Protein AF-A0A936W7Y7-F1 (afdb_monomer_lite)

Structure (mmCIF, N/CA/C/O backbone):
data_AF-A0A936W7Y7-F1
#
_entry.id   AF-A0A936W7Y7-F1
#
loop_
_atom_site.group_PDB
_atom_site.id
_atom_site.type_symbol
_atom_site.label_atom_id
_atom_site.label_alt_id
_atom_site.label_comp_id
_atom_site.label_asym_id
_atom_site.label_entity_id
_atom_site.label_seq_id
_atom_site.pdbx_PDB_ins_code
_atom_site.Cartn_x
_atom_site.Cartn_y
_atom_site.Cartn_z
_atom_site.occupancy
_atom_site.B_iso_or_equiv
_atom_site.auth_seq_id
_atom_site.auth_comp_id
_atom_site.auth_asym_id
_atom_site.auth_atom_id
_atom_site.pdbx_PDB_model_num
ATOM 1 N N . MET A 1 1 ? 22.123 0.345 7.493 1.00 41.72 1 MET A N 1
ATOM 2 C CA . MET A 1 1 ? 21.758 -0.894 8.223 1.00 41.72 1 MET A CA 1
ATOM 3 C C . MET A 1 1 ? 20.880 -0.673 9.472 1.00 41.72 1 MET A C 1
ATOM 5 O O . MET A 1 1 ? 20.601 -1.640 10.160 1.00 41.72 1 MET A O 1
ATOM 9 N N . ALA A 1 2 ? 20.357 0.532 9.752 1.00 35.56 2 ALA A N 1
ATOM 10 C CA . ALA A 1 2 ? 19.528 0.785 10.947 1.00 35.56 2 ALA A CA 1
ATOM 11 C C . ALA A 1 2 ? 18.029 0.417 10.802 1.00 35.56 2 ALA A C 1
ATOM 13 O O . ALA A 1 2 ? 17.312 0.365 11.795 1.00 35.56 2 ALA A O 1
ATOM 14 N N . TYR A 1 3 ? 17.545 0.135 9.585 1.00 36.53 3 TYR A N 1
ATOM 15 C CA . TYR A 1 3 ? 16.111 -0.052 9.303 1.00 36.53 3 TYR A CA 1
ATOM 16 C C . TYR A 1 3 ? 15.556 -1.424 9.742 1.00 36.53 3 TYR A C 1
ATOM 18 O O . TYR A 1 3 ? 14.398 -1.522 10.133 1.00 36.53 3 TYR A O 1
ATOM 26 N N . ARG A 1 4 ? 16.392 -2.477 9.770 1.00 39.22 4 ARG A N 1
ATOM 27 C CA . ARG A 1 4 ? 15.974 -3.829 10.201 1.00 39.22 4 ARG A CA 1
ATOM 28 C C . ARG A 1 4 ? 15.724 -3.943 11.711 1.00 39.22 4 ARG A C 1
ATOM 30 O O . ARG A 1 4 ? 14.943 -4.787 12.129 1.00 39.22 4 ARG A O 1
ATOM 37 N N . ALA A 1 5 ? 16.345 -3.086 12.526 1.00 35.94 5 ALA A N 1
ATOM 38 C CA . ALA A 1 5 ? 16.182 -3.126 13.982 1.00 35.94 5 ALA A CA 1
ATOM 39 C C . ALA A 1 5 ? 14.833 -2.540 14.449 1.00 35.94 5 ALA A C 1
ATOM 41 O O . ALA A 1 5 ? 14.257 -3.026 15.418 1.00 35.94 5 ALA A O 1
ATOM 42 N N . TYR A 1 6 ? 14.290 -1.546 13.734 1.00 39.53 6 TYR A N 1
ATOM 43 C CA . TYR A 1 6 ? 13.010 -0.919 14.090 1.00 39.53 6 TYR A CA 1
ATOM 44 C C . TYR A 1 6 ? 11.786 -1.766 13.702 1.00 39.53 6 TYR A C 1
ATOM 46 O O . TYR A 1 6 ? 10.793 -1.754 14.425 1.00 39.53 6 TYR A O 1
ATOM 54 N N . GLN A 1 7 ? 11.872 -2.561 12.627 1.00 39.78 7 GLN A N 1
ATOM 55 C CA . GLN A 1 7 ? 10.815 -3.509 12.239 1.00 39.78 7 GLN A CA 1
ATOM 56 C C . GLN A 1 7 ? 10.621 -4.633 13.273 1.00 39.78 7 GLN A C 1
ATOM 58 O O . GLN A 1 7 ? 9.491 -5.026 13.549 1.00 39.78 7 GLN A O 1
ATOM 63 N N . GLY A 1 8 ? 11.706 -5.110 13.895 1.00 36.97 8 GLY A N 1
ATOM 64 C CA . GLY A 1 8 ? 11.630 -6.148 14.927 1.00 36.97 8 GLY A CA 1
ATOM 65 C C . GLY A 1 8 ? 11.022 -5.661 16.246 1.00 36.97 8 GLY A C 1
ATOM 66 O O . GLY A 1 8 ? 10.264 -6.390 16.878 1.00 36.97 8 GLY A O 1
ATOM 67 N N . LEU A 1 9 ? 11.305 -4.420 16.655 1.00 37.00 9 LEU A N 1
ATOM 68 C CA . LEU A 1 9 ? 10.883 -3.898 17.963 1.00 37.00 9 LEU A CA 1
ATOM 69 C C . LEU A 1 9 ? 9.385 -3.571 18.044 1.00 37.00 9 LEU A C 1
ATOM 71 O O . LEU A 1 9 ? 8.784 -3.785 19.094 1.00 37.00 9 LEU A O 1
ATOM 75 N N . LEU A 1 10 ? 8.770 -3.101 16.953 1.00 39.22 10 LEU A N 1
ATOM 76 C CA . LEU A 1 10 ? 7.323 -2.836 16.907 1.00 39.22 10 LEU A CA 1
ATOM 77 C C . LEU A 1 10 ? 6.492 -4.121 16.748 1.00 39.22 10 LEU A C 1
ATOM 79 O O . LEU A 1 10 ? 5.380 -4.201 17.261 1.00 39.22 10 LEU A O 1
ATOM 83 N N . SER A 1 11 ? 7.050 -5.145 16.094 1.00 40.62 11 SER A N 1
ATOM 84 C CA . SER A 1 11 ? 6.439 -6.477 16.012 1.00 40.62 11 SER A CA 1
ATOM 85 C C . SER A 1 11 ? 6.496 -7.207 17.363 1.00 40.62 11 SER A C 1
ATOM 87 O O . SER A 1 11 ? 5.499 -7.775 17.804 1.00 40.62 11 SER A O 1
ATOM 89 N N . LEU A 1 12 ? 7.621 -7.116 18.085 1.00 34.66 12 LEU A N 1
ATOM 90 C CA . LEU A 1 12 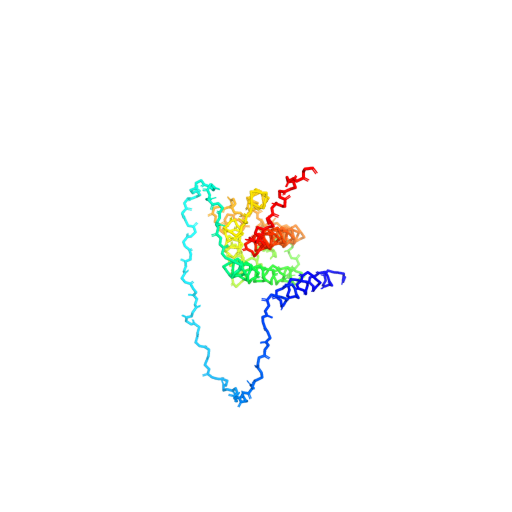? 7.784 -7.740 19.404 1.00 34.66 12 LEU A CA 1
ATOM 91 C C . LEU A 1 12 ? 6.897 -7.111 20.483 1.00 34.66 12 LEU A C 1
ATOM 93 O O . LEU A 1 12 ? 6.330 -7.846 21.287 1.00 34.66 12 LEU A O 1
ATOM 97 N N . SER A 1 13 ? 6.732 -5.785 20.509 1.00 38.06 13 SER A N 1
ATOM 98 C CA . SER A 1 13 ? 5.846 -5.144 21.491 1.00 38.06 13 SER A CA 1
ATOM 99 C C . SER A 1 13 ? 4.378 -5.525 21.274 1.00 38.06 13 SER A C 1
ATOM 101 O O . SER A 1 13 ? 3.674 -5.802 22.241 1.00 38.06 13 SER A O 1
ATOM 103 N N . PHE A 1 14 ? 3.937 -5.636 20.018 1.00 43.44 14 PHE A N 1
ATOM 104 C CA . PHE A 1 14 ? 2.582 -6.071 19.674 1.00 43.44 14 PHE A CA 1
ATOM 105 C C . PHE A 1 14 ? 2.324 -7.545 20.040 1.00 43.44 14 PHE A C 1
ATOM 107 O O . PHE A 1 14 ? 1.298 -7.863 20.644 1.00 43.44 14 PHE A O 1
ATOM 114 N N . VAL A 1 15 ? 3.280 -8.442 19.759 1.00 45.19 15 VAL A N 1
ATOM 115 C CA . VAL A 1 15 ? 3.187 -9.869 20.123 1.00 45.19 15 VAL A CA 1
ATOM 116 C C . VAL A 1 15 ? 3.198 -10.065 21.644 1.00 45.19 15 VAL A C 1
ATOM 118 O O . VAL A 1 15 ? 2.427 -10.871 22.165 1.00 45.19 15 VAL A O 1
ATOM 121 N N . LEU A 1 16 ? 4.009 -9.297 22.378 1.00 41.09 16 LEU A N 1
ATOM 122 C CA . LEU A 1 16 ? 4.080 -9.378 23.841 1.00 41.09 16 LEU A CA 1
ATOM 123 C C . LEU A 1 16 ? 2.823 -8.814 24.523 1.00 41.09 16 LEU A C 1
ATOM 125 O O . LEU A 1 16 ? 2.360 -9.390 25.507 1.00 41.09 16 LEU A O 1
ATOM 129 N N . SER A 1 17 ? 2.216 -7.754 23.980 1.00 40.47 17 SER A N 1
ATOM 130 C CA . SER A 1 17 ? 0.939 -7.228 24.484 1.00 40.47 17 SER A CA 1
ATOM 131 C C . SER A 1 17 ? -0.242 -8.173 24.225 1.00 40.47 17 SER A C 1
ATOM 133 O O . SER A 1 17 ? -1.139 -8.262 25.060 1.00 40.47 17 SER A O 1
ATOM 135 N N . LEU A 1 18 ? -0.232 -8.932 23.121 1.00 41.16 18 LEU A N 1
ATOM 136 C CA . LEU A 1 18 ? -1.251 -9.954 22.840 1.00 41.16 18 LEU A CA 1
ATOM 137 C C . LEU A 1 18 ? -1.070 -11.229 23.677 1.00 41.16 18 LEU A C 1
ATOM 139 O O . LEU A 1 18 ? -2.064 -11.854 24.048 1.00 41.16 18 LEU A O 1
ATOM 143 N N . ALA A 1 19 ? 0.169 -11.599 24.012 1.00 44.84 19 ALA A N 1
ATOM 144 C CA . ALA A 1 19 ? 0.457 -12.727 24.900 1.00 44.84 19 ALA A CA 1
ATOM 145 C C . ALA A 1 19 ? 0.006 -12.468 26.352 1.00 44.84 19 ALA A C 1
ATOM 147 O O . ALA A 1 19 ? -0.372 -13.403 27.051 1.00 44.84 19 ALA A O 1
ATOM 148 N N . ALA A 1 20 ? -0.031 -11.205 26.790 1.00 46.56 20 ALA A N 1
ATOM 149 C CA . ALA A 1 20 ? -0.502 -10.823 28.123 1.00 46.56 20 ALA A CA 1
ATOM 150 C C . ALA A 1 20 ? -2.033 -10.925 28.312 1.00 46.56 20 ALA A C 1
ATOM 152 O O . ALA A 1 20 ? -2.510 -10.833 29.440 1.00 46.56 20 ALA A O 1
ATOM 153 N N . CYS A 1 21 ? -2.803 -11.133 27.235 1.00 38.31 21 CYS A N 1
ATOM 154 C CA . CYS A 1 21 ? -4.258 -11.345 27.281 1.00 38.31 21 CYS A CA 1
ATOM 155 C C . CYS A 1 21 ? -4.677 -12.830 27.232 1.00 38.31 21 CYS A C 1
ATOM 157 O O . CYS A 1 21 ? -5.868 -13.116 27.127 1.00 38.31 21 CYS A O 1
ATOM 159 N N . GLY A 1 22 ? -3.731 -13.776 27.270 1.00 35.31 22 GLY A N 1
ATOM 160 C CA . GLY A 1 22 ? -4.004 -15.212 27.163 1.00 35.31 22 GLY A CA 1
ATOM 161 C C . GLY A 1 22 ? -3.810 -15.966 28.478 1.00 35.31 22 GLY A C 1
ATOM 162 O O . GLY A 1 22 ? -2.732 -15.929 29.066 1.00 35.31 22 GLY A O 1
ATOM 163 N N . ASP A 1 23 ? -4.858 -16.672 28.900 1.00 38.16 23 ASP A N 1
ATOM 164 C CA . ASP A 1 23 ? -4.881 -17.641 29.998 1.00 38.16 23 ASP A CA 1
ATOM 165 C C . ASP A 1 23 ? -3.764 -18.704 29.927 1.00 38.16 23 ASP A C 1
ATOM 167 O O . ASP A 1 23 ? -3.258 -19.061 28.861 1.00 38.16 23 ASP A O 1
ATOM 171 N N . LYS A 1 24 ? -3.407 -19.230 31.108 1.00 38.19 24 LYS A N 1
ATOM 172 C CA . LYS A 1 24 ? -2.365 -20.246 31.358 1.00 38.19 24 LYS A CA 1
ATOM 173 C C . LYS A 1 24 ? -2.420 -21.431 30.373 1.00 38.19 24 LYS A C 1
ATOM 175 O O . LYS A 1 24 ? -3.488 -22.026 30.217 1.00 38.19 24 LYS A O 1
ATOM 180 N N . PRO A 1 25 ? -1.280 -21.895 29.825 1.00 36.53 25 PRO A N 1
ATOM 181 C CA . PRO A 1 25 ? -1.249 -23.140 29.073 1.00 36.53 25 PRO A CA 1
ATOM 182 C C . PRO A 1 25 ? -1.233 -24.336 30.035 1.00 36.53 25 PRO A C 1
ATOM 184 O O . PRO A 1 25 ? -0.350 -24.457 30.885 1.00 36.53 25 PRO A O 1
ATOM 187 N N . SER A 1 26 ? -2.215 -25.228 29.885 1.00 33.09 26 SER A N 1
ATOM 188 C CA . SER A 1 26 ? -2.092 -26.609 30.352 1.00 33.09 26 SER A CA 1
ATOM 189 C C . SER A 1 26 ? -1.216 -27.381 29.372 1.00 33.09 26 SER A C 1
ATOM 191 O O . SER A 1 26 ? -1.397 -27.321 28.158 1.00 33.09 26 SER A O 1
ATOM 193 N N . THR A 1 27 ? -0.235 -28.053 29.950 1.00 39.94 27 THR A N 1
ATOM 194 C CA . THR A 1 27 ? 0.715 -28.984 29.358 1.00 39.94 27 THR A CA 1
ATOM 195 C C . THR A 1 27 ? -0.001 -30.129 28.642 1.00 39.94 27 THR A C 1
ATOM 197 O O . THR A 1 27 ? -0.863 -30.744 29.253 1.00 39.94 27 THR A O 1
ATOM 200 N N . GLU A 1 28 ? 0.382 -30.422 27.395 1.00 31.67 28 GLU A N 1
ATOM 201 C CA . GLU A 1 28 ? 0.669 -31.768 26.858 1.00 31.67 28 GLU A CA 1
ATOM 202 C C . GLU A 1 28 ? 0.932 -31.685 25.341 1.00 31.67 28 GLU A C 1
ATOM 204 O O . GLU A 1 28 ? 0.121 -31.184 24.566 1.00 31.67 28 GLU A O 1
ATOM 209 N N . LEU A 1 29 ? 2.113 -32.145 24.924 1.00 32.03 29 LEU A N 1
ATOM 210 C CA . LEU A 1 29 ? 2.544 -32.275 23.530 1.00 32.03 29 LEU A CA 1
ATOM 211 C C . LEU A 1 29 ? 2.397 -33.743 23.114 1.00 32.03 29 LEU A C 1
ATOM 213 O O . LEU A 1 29 ? 3.020 -34.591 23.759 1.00 32.03 29 LEU A O 1
ATOM 217 N N . PRO A 1 30 ? 1.709 -34.062 22.007 1.00 33.25 30 PRO A N 1
ATOM 218 C CA . PRO A 1 30 ? 1.994 -35.261 21.247 1.00 33.25 30 PRO A CA 1
ATOM 219 C C . PRO A 1 30 ? 2.922 -34.923 20.078 1.00 33.25 30 PRO A C 1
ATOM 221 O O . PRO A 1 30 ? 2.665 -34.039 19.262 1.00 33.25 30 PRO A O 1
ATOM 224 N N . THR A 1 31 ? 4.024 -35.659 20.024 1.00 43.97 31 THR A N 1
ATOM 225 C CA . THR A 1 31 ? 4.952 -35.726 18.901 1.00 43.97 31 THR A CA 1
ATOM 226 C C . THR A 1 31 ? 4.270 -36.468 17.752 1.00 43.97 31 THR A C 1
ATOM 228 O O . THR A 1 31 ? 4.127 -37.686 17.826 1.00 43.97 31 THR A O 1
ATOM 231 N N . GLU A 1 32 ? 3.877 -35.765 16.689 1.00 36.44 32 GLU A N 1
ATOM 232 C CA . GLU A 1 32 ? 3.524 -36.397 15.414 1.00 36.44 32 GLU A CA 1
ATOM 233 C C . GLU A 1 32 ? 4.478 -35.957 14.300 1.00 36.44 32 GLU A C 1
ATOM 235 O O . GLU A 1 32 ? 4.788 -34.783 14.099 1.00 36.44 32 GLU A O 1
ATOM 240 N N . THR A 1 33 ? 4.985 -36.979 13.622 1.00 38.75 33 THR A N 1
ATOM 241 C CA . THR A 1 33 ? 5.844 -36.985 12.442 1.00 38.75 33 THR A CA 1
ATOM 242 C C . THR A 1 33 ? 5.249 -36.180 11.288 1.00 38.75 33 THR A C 1
ATOM 244 O O . THR A 1 33 ? 4.111 -36.403 10.886 1.00 38.75 33 THR A O 1
ATOM 247 N N . PHE A 1 34 ? 6.051 -35.270 10.733 1.00 32.53 34 PHE A N 1
ATOM 248 C CA . PHE A 1 34 ? 5.715 -34.460 9.564 1.00 32.53 34 PHE A CA 1
ATOM 249 C C . PHE A 1 34 ? 5.828 -35.312 8.288 1.00 32.53 34 PHE A C 1
ATOM 251 O O . PHE A 1 34 ? 6.920 -35.764 7.945 1.00 32.53 34 PHE A O 1
ATOM 258 N N . ASP A 1 35 ? 4.705 -35.536 7.606 1.00 29.44 35 ASP A N 1
ATOM 259 C CA . ASP A 1 35 ? 4.642 -36.138 6.271 1.00 29.44 35 ASP A CA 1
ATOM 260 C C . ASP A 1 35 ? 4.609 -35.013 5.218 1.00 29.44 35 ASP A C 1
ATOM 262 O O . ASP A 1 35 ? 3.711 -34.169 5.198 1.00 29.44 35 ASP A O 1
ATOM 266 N N . GLU A 1 36 ? 5.635 -34.960 4.371 1.00 39.38 36 GLU A N 1
ATOM 267 C CA . GLU A 1 36 ? 5.951 -33.859 3.450 1.00 39.38 36 GLU A CA 1
ATOM 268 C C . GLU A 1 36 ? 5.178 -33.949 2.118 1.00 39.38 36 GLU A C 1
ATOM 270 O O . GLU A 1 36 ? 5.711 -33.650 1.051 1.00 39.38 36 GLU A O 1
ATOM 275 N N . THR A 1 37 ? 3.912 -34.380 2.131 1.00 38.53 37 THR A N 1
ATOM 276 C CA . THR A 1 37 ? 3.145 -34.575 0.885 1.00 38.53 37 THR A CA 1
ATOM 277 C C . THR A 1 37 ? 1.656 -34.216 0.966 1.00 38.53 37 THR A C 1
ATOM 279 O O . THR A 1 37 ? 0.803 -35.007 0.583 1.00 38.53 37 THR A O 1
ATOM 282 N N . ALA A 1 38 ? 1.295 -32.989 1.368 1.00 39.97 38 ALA A N 1
ATOM 283 C CA . ALA A 1 38 ? -0.045 -32.450 1.068 1.00 39.97 38 ALA A CA 1
ATOM 284 C C . ALA A 1 38 ? -0.159 -30.921 1.241 1.00 39.97 38 ALA A C 1
ATOM 286 O O . ALA A 1 38 ? -0.715 -30.442 2.224 1.00 39.97 38 ALA A O 1
ATOM 287 N N . VAL A 1 39 ? 0.269 -30.129 0.252 1.00 35.88 39 VAL A N 1
ATOM 288 C CA . VAL A 1 39 ? -0.218 -28.741 0.114 1.00 35.88 39 VAL A CA 1
ATOM 289 C C . VAL A 1 39 ? -0.859 -28.586 -1.260 1.00 35.88 39 VAL A C 1
ATOM 291 O O . VAL A 1 39 ? -0.206 -28.277 -2.254 1.00 35.88 39 VAL A O 1
ATOM 294 N N . ARG A 1 40 ? -2.168 -28.851 -1.321 1.00 31.62 40 ARG A N 1
ATOM 295 C CA . ARG A 1 40 ? -3.022 -28.460 -2.450 1.00 31.62 40 ARG A CA 1
ATOM 296 C C . ARG A 1 40 ? -3.245 -26.940 -2.406 1.00 31.62 40 ARG A C 1
ATOM 298 O O . ARG A 1 40 ? -3.648 -26.443 -1.354 1.00 31.62 40 ARG A O 1
ATOM 305 N N . PRO A 1 41 ? -3.057 -26.198 -3.509 1.00 35.84 41 PRO A N 1
ATOM 306 C CA . PRO A 1 41 ? -3.255 -24.755 -3.542 1.00 35.84 41 PRO A CA 1
ATOM 307 C C . PRO A 1 41 ? -4.713 -24.413 -3.897 1.00 35.84 41 PRO A C 1
ATOM 309 O O . PRO A 1 41 ? -4.953 -23.754 -4.898 1.00 35.84 41 PRO A O 1
ATOM 312 N N . ASP A 1 42 ? -5.693 -24.864 -3.108 1.00 31.81 42 ASP A N 1
ATOM 313 C CA . ASP A 1 42 ? -7.124 -24.632 -3.409 1.00 31.81 42 ASP A CA 1
ATOM 314 C C . ASP A 1 42 ? -7.861 -23.771 -2.366 1.00 31.81 42 ASP A C 1
ATOM 316 O O . ASP A 1 42 ? -9.088 -23.710 -2.343 1.00 31.81 42 ASP A O 1
ATOM 320 N N . SER A 1 43 ? -7.139 -23.032 -1.522 1.00 33.97 43 SER A N 1
ATOM 321 C CA . SER A 1 43 ? -7.732 -22.103 -0.547 1.00 33.97 43 SER A CA 1
ATOM 322 C C . SER A 1 43 ? -7.280 -20.658 -0.757 1.00 33.97 43 SER A C 1
ATOM 324 O O . SER A 1 43 ? -6.932 -19.948 0.183 1.00 33.97 43 SER A O 1
ATOM 326 N N . VAL A 1 44 ? -7.323 -20.183 -2.005 1.00 33.00 44 VAL A N 1
ATOM 327 C CA . VAL A 1 44 ? -7.336 -18.736 -2.262 1.00 33.00 44 VAL A CA 1
ATOM 328 C C . VAL A 1 44 ? -8.722 -18.219 -1.848 1.00 33.00 44 VAL A C 1
ATOM 330 O O . VAL A 1 44 ? -9.709 -18.616 -2.475 1.00 33.00 44 VAL A O 1
ATOM 333 N N . PRO A 1 45 ? -8.857 -17.373 -0.807 1.00 37.88 45 PRO A N 1
ATOM 334 C CA . PRO A 1 45 ? -10.153 -16.810 -0.457 1.00 37.88 45 PRO A CA 1
ATOM 335 C C . PRO A 1 45 ? -10.723 -16.032 -1.649 1.00 37.88 45 PRO A C 1
ATOM 337 O O . PRO A 1 45 ? -9.997 -15.359 -2.385 1.00 37.88 45 PRO A O 1
ATOM 340 N N . ALA A 1 46 ? -12.034 -16.180 -1.847 1.00 38.28 46 ALA A N 1
ATOM 341 C CA . ALA A 1 46 ? -12.791 -15.651 -2.972 1.00 38.28 46 ALA A CA 1
ATOM 342 C C . ALA A 1 46 ? -12.411 -14.201 -3.328 1.00 38.28 46 ALA A C 1
ATOM 344 O O . ALA A 1 46 ? -12.283 -13.345 -2.452 1.00 38.28 46 ALA A O 1
ATOM 345 N N . ARG A 1 47 ? -12.272 -13.939 -4.638 1.00 38.00 47 ARG A N 1
ATOM 346 C CA . ARG A 1 47 ? -12.093 -12.610 -5.248 1.00 38.00 47 ARG A CA 1
ATOM 347 C C . ARG A 1 47 ? -12.966 -11.571 -4.534 1.00 38.00 47 ARG A C 1
ATOM 349 O O . ARG A 1 47 ? -14.184 -11.571 -4.695 1.00 38.00 47 ARG A O 1
ATOM 356 N N . ILE A 1 48 ? -12.338 -10.661 -3.793 1.00 41.84 48 ILE A N 1
ATOM 357 C CA . ILE A 1 48 ? -12.998 -9.438 -3.337 1.00 41.84 48 ILE A CA 1
ATOM 358 C C . ILE A 1 48 ? -13.275 -8.609 -4.593 1.00 41.84 48 ILE A C 1
ATOM 360 O O . ILE A 1 48 ? -12.359 -8.309 -5.357 1.00 41.84 48 ILE A O 1
ATOM 364 N N . ASP A 1 49 ? -14.538 -8.280 -4.844 1.00 33.53 49 ASP A N 1
ATOM 365 C CA . ASP A 1 49 ? -14.907 -7.445 -5.981 1.00 33.53 49 ASP A CA 1
ATOM 366 C C . ASP A 1 49 ? -14.593 -5.972 -5.667 1.00 33.53 49 ASP A C 1
ATOM 368 O O . ASP A 1 49 ? -15.264 -5.314 -4.871 1.00 33.53 49 ASP A O 1
ATOM 372 N N . TYR A 1 50 ? -13.513 -5.465 -6.263 1.00 43.38 50 TYR A N 1
ATOM 373 C CA . TYR A 1 50 ? -12.982 -4.114 -6.044 1.00 43.38 50 TYR A CA 1
ATOM 374 C C . TYR A 1 50 ? -13.686 -3.032 -6.885 1.00 43.38 50 TYR A C 1
ATOM 376 O O . TYR A 1 50 ? -13.202 -1.896 -6.938 1.00 43.38 50 TYR A O 1
ATOM 384 N N . THR A 1 51 ? -14.779 -3.377 -7.579 1.00 37.66 51 THR A N 1
ATOM 385 C CA . THR A 1 51 ? -15.502 -2.473 -8.493 1.00 37.66 51 THR A CA 1
ATOM 386 C C . THR A 1 51 ? -16.690 -1.753 -7.866 1.00 37.66 51 THR A C 1
ATOM 388 O O . THR A 1 51 ? -17.248 -0.857 -8.503 1.00 37.66 51 THR A O 1
ATOM 391 N N . GLN A 1 52 ? -17.071 -2.071 -6.623 1.00 33.88 52 GLN A N 1
ATOM 392 C CA . GLN A 1 52 ? -18.149 -1.324 -5.985 1.00 33.88 52 GLN A CA 1
ATOM 393 C C . GLN A 1 52 ? -17.735 0.138 -5.749 1.00 33.88 52 GLN A C 1
ATOM 395 O O . GLN A 1 52 ? -16.624 0.397 -5.272 1.00 33.88 52 GLN A O 1
ATOM 400 N N . PRO A 1 53 ? -18.619 1.103 -6.075 1.00 35.41 53 PRO A N 1
ATOM 401 C CA . PRO A 1 53 ? -18.360 2.502 -5.803 1.00 35.41 53 PRO A CA 1
ATOM 402 C C . PRO A 1 53 ? -18.137 2.676 -4.306 1.00 35.41 53 PRO A C 1
ATOM 404 O O . PRO A 1 53 ? -18.759 1.990 -3.495 1.00 35.41 53 PRO A O 1
ATOM 407 N N . THR A 1 54 ? -17.278 3.628 -3.952 1.00 43.00 54 THR A N 1
ATOM 408 C CA . THR A 1 54 ? -17.191 4.242 -2.626 1.00 43.00 54 THR A CA 1
ATOM 409 C C . THR A 1 54 ? -18.578 4.736 -2.201 1.00 43.00 54 THR A C 1
ATOM 411 O O . THR A 1 54 ? -18.892 5.920 -2.317 1.00 43.00 54 THR A O 1
ATOM 414 N N . ALA A 1 55 ? -19.446 3.837 -1.732 1.00 33.03 55 ALA A N 1
ATOM 415 C CA . ALA A 1 55 ? -20.576 4.204 -0.900 1.00 33.03 55 ALA A CA 1
ATOM 416 C C . ALA A 1 55 ? -19.998 5.060 0.233 1.00 33.03 55 ALA A C 1
ATOM 418 O O . ALA A 1 55 ? -18.884 4.767 0.684 1.00 33.03 55 ALA A O 1
ATOM 419 N N . PRO A 1 56 ? -20.670 6.153 0.634 1.00 40.84 56 PRO A N 1
ATOM 420 C CA . PRO A 1 56 ? -20.057 7.154 1.490 1.00 40.84 56 PRO A CA 1
ATOM 421 C C . PRO A 1 56 ? -19.451 6.448 2.698 1.00 40.84 56 PRO A C 1
ATOM 423 O O . PRO A 1 56 ? -20.170 5.763 3.425 1.00 40.84 56 PRO A O 1
ATOM 426 N N . LEU A 1 57 ? -18.138 6.618 2.893 1.00 43.66 57 LEU A N 1
ATOM 427 C CA . LEU A 1 57 ? -17.322 6.096 3.998 1.00 43.66 57 LEU A CA 1
ATOM 428 C C . LEU A 1 57 ? -17.770 6.634 5.376 1.00 43.66 57 LEU A C 1
ATOM 430 O O . LEU A 1 57 ? -17.009 6.697 6.328 1.00 43.66 57 LEU A O 1
ATOM 434 N N . ARG A 1 58 ? -19.058 6.940 5.555 1.00 39.91 58 ARG A N 1
ATOM 435 C CA . ARG A 1 58 ? -19.746 6.790 6.835 1.00 39.91 58 ARG A CA 1
ATOM 436 C C . ARG A 1 58 ? -19.994 5.301 7.094 1.00 39.91 58 ARG A C 1
ATOM 438 O O . ARG A 1 58 ? -21.124 4.887 7.351 1.00 39.91 58 ARG A O 1
ATOM 445 N N . ALA A 1 59 ? -18.938 4.489 7.040 1.00 45.56 59 ALA A N 1
ATOM 446 C CA . ALA A 1 59 ? -18.962 3.212 7.724 1.00 45.56 59 ALA A CA 1
ATOM 447 C C . ALA A 1 59 ? -19.239 3.549 9.192 1.00 45.56 59 ALA A C 1
ATOM 449 O O . ALA A 1 59 ? -18.499 4.314 9.815 1.00 45.56 59 ALA A O 1
ATOM 450 N N . LYS A 1 60 ? -20.364 3.072 9.733 1.00 49.16 60 LYS A N 1
ATOM 451 C CA . LYS A 1 60 ? -20.556 3.088 11.184 1.00 49.16 60 LYS A CA 1
ATOM 452 C C . LYS A 1 60 ? -19.306 2.430 11.762 1.00 49.16 60 LYS A C 1
ATOM 454 O O . LYS A 1 60 ? -19.016 1.303 11.365 1.00 49.16 60 LYS A O 1
ATOM 459 N N . LEU A 1 61 ? -18.563 3.147 12.612 1.00 58.69 61 LEU A N 1
ATOM 460 C CA . LEU A 1 61 ? -17.390 2.591 13.287 1.00 58.69 61 LEU A CA 1
ATOM 461 C C . LEU A 1 61 ? -17.801 1.236 13.850 1.00 58.69 61 LEU A C 1
ATOM 463 O O . LEU A 1 61 ? -18.800 1.141 14.573 1.00 58.69 61 LEU A O 1
ATOM 467 N N . ALA A 1 62 ? -17.122 0.189 13.397 1.00 58.94 62 ALA A N 1
ATOM 468 C CA . ALA A 1 62 ? -17.502 -1.158 13.755 1.00 58.94 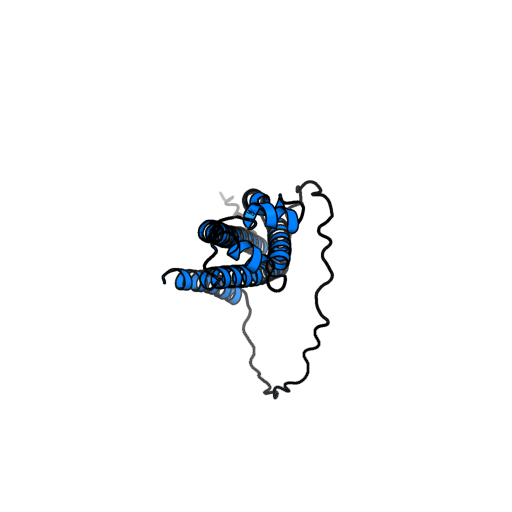62 ALA A CA 1
ATOM 469 C C . ALA A 1 62 ? -17.316 -1.295 15.265 1.00 58.94 62 ALA A C 1
ATOM 471 O O . ALA A 1 62 ? -16.222 -1.071 15.756 1.00 58.94 62 ALA A O 1
ATOM 472 N N . LYS A 1 63 ? -18.374 -1.635 16.000 1.00 64.69 63 LYS A N 1
ATOM 473 C CA . LYS A 1 63 ? -18.230 -2.129 17.371 1.00 64.69 63 LYS A CA 1
ATOM 474 C C . LYS A 1 63 ? -17.883 -3.608 17.276 1.00 64.69 63 LYS A C 1
ATOM 476 O O . LYS A 1 63 ? -18.450 -4.296 16.429 1.00 64.69 63 LYS A O 1
ATOM 481 N N . GLY A 1 64 ? -16.960 -4.072 18.103 1.00 72.50 64 GLY A N 1
ATOM 482 C CA . GLY A 1 64 ? -16.537 -5.464 18.095 1.00 72.50 64 GLY A CA 1
ATOM 483 C C . GLY A 1 64 ? -15.904 -5.878 19.411 1.00 72.50 64 GLY A C 1
ATOM 484 O O . GLY A 1 64 ? -15.542 -5.034 20.233 1.00 72.50 64 GLY A O 1
ATOM 485 N N . THR A 1 65 ? -15.803 -7.184 19.606 1.00 86.69 65 THR A N 1
ATOM 486 C CA . THR A 1 65 ? -15.080 -7.794 20.724 1.00 86.69 65 THR A CA 1
ATOM 487 C C . THR A 1 65 ? -13.568 -7.707 20.502 1.00 86.69 65 THR A C 1
ATOM 489 O O . THR A 1 65 ? -13.101 -7.586 19.367 1.00 86.69 65 THR A O 1
ATOM 492 N N . CYS A 1 66 ? -12.779 -7.824 21.574 1.00 87.00 66 CYS A N 1
ATOM 493 C CA . CYS A 1 66 ? -11.314 -7.871 21.487 1.00 87.00 66 CYS A CA 1
ATOM 494 C C . CYS A 1 66 ? -10.814 -8.958 20.505 1.00 87.00 66 CYS A C 1
ATOM 496 O O . CYS A 1 66 ? -9.876 -8.733 19.741 1.00 87.00 66 CYS A O 1
ATOM 498 N N . THR A 1 67 ? -11.493 -10.109 20.439 1.00 89.94 67 THR A N 1
ATOM 499 C CA . THR A 1 67 ? -11.166 -11.197 19.503 1.00 89.94 67 THR A CA 1
ATOM 500 C C . THR A 1 67 ? -11.383 -10.803 18.039 1.00 89.94 67 THR A C 1
ATOM 502 O O . THR A 1 67 ? -10.526 -11.074 17.198 1.00 89.94 67 THR A O 1
ATOM 505 N N . GLU A 1 68 ? -12.490 -10.125 17.720 1.00 89.50 68 GLU A N 1
ATOM 506 C CA . GLU A 1 68 ? -12.764 -9.637 16.357 1.00 89.50 68 GLU A CA 1
ATOM 507 C C . GLU A 1 68 ? -11.747 -8.573 15.928 1.00 89.50 68 GLU A C 1
ATOM 509 O O . GLU A 1 68 ? -11.291 -8.544 14.783 1.00 89.50 68 GLU A O 1
ATOM 514 N N . TRP A 1 69 ? -11.365 -7.706 16.861 1.00 89.31 69 TRP A N 1
ATOM 515 C CA . TRP A 1 69 ? -10.345 -6.687 16.658 1.00 89.31 69 TRP A CA 1
ATOM 516 C C . TRP A 1 69 ? -8.963 -7.279 16.403 1.00 89.31 69 TRP A C 1
ATOM 518 O O . TRP A 1 69 ? -8.297 -6.874 15.448 1.00 89.31 69 TRP A O 1
ATOM 528 N N . LYS A 1 70 ? -8.573 -8.291 17.183 1.00 91.31 70 LYS A N 1
ATOM 529 C CA . LYS A 1 70 ? -7.348 -9.060 16.950 1.00 91.31 70 LYS A CA 1
ATOM 530 C C . LYS A 1 70 ? -7.338 -9.671 15.548 1.00 91.31 70 LYS A C 1
ATOM 532 O O . LYS A 1 70 ? -6.397 -9.439 14.799 1.00 91.31 70 LYS A O 1
ATOM 537 N N . GLN A 1 71 ? -8.411 -10.358 15.149 1.00 93.69 71 GLN A N 1
ATOM 538 C CA . GLN A 1 71 ? -8.500 -10.980 13.822 1.00 93.69 71 GLN A CA 1
ATOM 539 C C . GLN A 1 71 ? -8.346 -9.957 12.682 1.00 93.69 71 GLN A C 1
ATOM 541 O O . GLN A 1 71 ? -7.709 -10.241 11.663 1.00 93.69 71 GLN A O 1
ATOM 546 N N . ARG A 1 72 ? -8.907 -8.751 12.843 1.00 92.06 72 ARG A N 1
ATOM 547 C CA . ARG A 1 72 ? -8.720 -7.650 11.883 1.00 92.06 72 ARG A CA 1
ATOM 548 C C . ARG A 1 72 ? -7.277 -7.156 11.843 1.00 92.06 72 ARG A C 1
ATOM 550 O O . ARG A 1 72 ? -6.780 -6.893 10.749 1.00 92.06 72 ARG A O 1
ATOM 557 N N . GLY A 1 73 ? -6.626 -7.040 13.000 1.00 94.12 73 GLY A N 1
ATOM 558 C CA . GLY A 1 73 ? -5.209 -6.697 13.108 1.00 94.12 73 GLY A CA 1
ATOM 559 C C . GLY A 1 73 ? -4.315 -7.719 12.404 1.00 94.12 73 GLY A C 1
ATOM 560 O O . GLY A 1 73 ? -3.530 -7.342 11.540 1.00 94.12 73 GLY A O 1
ATOM 561 N N . ASP A 1 74 ? -4.517 -9.009 12.678 1.00 96.00 74 ASP A N 1
ATOM 562 C CA . ASP A 1 74 ? -3.754 -10.108 12.071 1.00 96.00 74 ASP A CA 1
ATOM 563 C C . ASP A 1 74 ? -3.929 -10.143 10.542 1.00 96.00 74 ASP A C 1
ATOM 565 O O . ASP A 1 74 ? -2.966 -10.294 9.783 1.00 96.00 74 ASP A O 1
ATOM 569 N N . SER A 1 75 ? -5.161 -9.932 10.067 1.00 95.88 75 SER A N 1
ATOM 570 C CA . SER A 1 75 ? -5.464 -9.860 8.630 1.00 95.88 75 SER A CA 1
ATOM 571 C C . SER A 1 75 ? -4.779 -8.665 7.958 1.00 95.88 75 SER A C 1
ATOM 573 O O . SER A 1 75 ? -4.266 -8.785 6.844 1.00 95.88 75 SER A O 1
ATOM 575 N N . LEU A 1 76 ? -4.757 -7.507 8.630 1.00 96.31 76 LEU A N 1
ATOM 576 C CA . LEU A 1 76 ? -4.082 -6.307 8.139 1.00 96.31 76 LEU A CA 1
ATOM 577 C C . LEU A 1 76 ? -2.567 -6.517 8.059 1.00 96.31 76 LEU A C 1
ATOM 579 O O . LEU A 1 76 ? -1.970 -6.209 7.028 1.00 96.31 76 LEU A O 1
ATOM 583 N N . HIS A 1 77 ? -1.980 -7.098 9.105 1.00 97.31 77 HIS A N 1
ATOM 584 C CA . HIS A 1 77 ? -0.551 -7.378 9.185 1.00 97.31 77 HIS A CA 1
ATOM 585 C C . HIS A 1 77 ? -0.081 -8.383 8.126 1.00 97.31 77 HIS A C 1
ATOM 587 O O . HIS A 1 77 ? 0.966 -8.210 7.498 1.00 97.31 77 HIS A O 1
ATOM 593 N N . THR A 1 78 ? -0.897 -9.405 7.859 1.00 97.31 78 THR A N 1
ATOM 594 C CA . THR A 1 78 ? -0.625 -10.396 6.809 1.00 97.31 78 THR A CA 1
ATOM 595 C C . THR A 1 78 ? -0.543 -9.733 5.431 1.00 97.31 78 THR A C 1
ATOM 597 O O . THR A 1 78 ? 0.406 -9.967 4.680 1.00 97.31 78 THR A O 1
ATOM 600 N N . LEU A 1 79 ? -1.501 -8.855 5.100 1.00 96.06 79 LEU A N 1
ATOM 601 C CA . LEU A 1 79 ? -1.472 -8.112 3.835 1.00 96.06 79 LEU A CA 1
ATOM 602 C C . LEU A 1 79 ? -0.302 -7.125 3.771 1.00 96.06 79 LEU A C 1
ATOM 604 O O . LEU A 1 79 ? 0.347 -7.025 2.731 1.00 96.06 79 LEU A O 1
ATOM 608 N N . PHE A 1 80 ? -0.016 -6.415 4.865 1.00 97.44 80 PHE A N 1
ATOM 609 C CA . PHE A 1 80 ? 1.125 -5.503 4.950 1.00 97.44 80 PHE A CA 1
ATOM 610 C C . PHE A 1 80 ? 2.450 -6.224 4.665 1.00 97.44 80 PHE A C 1
ATOM 612 O O . PHE A 1 80 ? 3.239 -5.771 3.832 1.00 97.44 80 PHE A O 1
ATOM 619 N N . THR A 1 81 ? 2.668 -7.379 5.294 1.00 97.56 81 THR A N 1
ATOM 620 C CA . THR A 1 81 ? 3.872 -8.192 5.089 1.00 97.56 81 THR A CA 1
ATOM 621 C C . THR A 1 81 ? 4.011 -8.591 3.620 1.00 97.56 81 THR A C 1
ATOM 623 O O . THR A 1 81 ? 5.037 -8.307 3.005 1.00 97.56 81 THR A O 1
ATOM 626 N N . GLY A 1 82 ? 2.944 -9.112 3.004 1.00 96.00 82 GLY A N 1
ATOM 627 C CA . GLY A 1 82 ? 2.963 -9.474 1.583 1.00 96.00 82 GLY A CA 1
ATOM 628 C C . GLY A 1 82 ? 3.269 -8.293 0.648 1.00 96.00 82 GLY A C 1
ATOM 629 O O . GLY A 1 82 ? 4.056 -8.429 -0.291 1.00 96.00 82 GLY A O 1
ATOM 630 N N . VAL A 1 83 ? 2.703 -7.112 0.926 1.00 96.62 83 VAL A N 1
ATOM 631 C CA . VAL A 1 83 ? 2.986 -5.880 0.168 1.00 96.62 83 VAL A CA 1
ATOM 632 C C . VAL A 1 83 ? 4.451 -5.465 0.314 1.00 96.62 83 VAL A C 1
ATOM 634 O O . VAL A 1 83 ? 5.102 -5.152 -0.683 1.00 96.62 83 VAL A O 1
ATOM 637 N N . THR A 1 84 ? 4.985 -5.450 1.536 1.00 96.31 84 THR A N 1
ATOM 638 C CA . THR A 1 84 ? 6.365 -5.004 1.788 1.00 96.31 84 THR A CA 1
ATOM 639 C C . THR A 1 84 ? 7.411 -5.943 1.200 1.00 96.31 84 THR A C 1
ATOM 641 O O . THR A 1 84 ? 8.388 -5.467 0.621 1.00 96.31 84 THR A O 1
ATOM 644 N N . GLU A 1 85 ? 7.187 -7.256 1.253 1.00 96.94 85 GLU A N 1
ATOM 645 C CA . GLU A 1 85 ? 8.048 -8.245 0.599 1.00 96.94 85 GLU A CA 1
ATOM 646 C C . GLU A 1 85 ? 8.092 -8.050 -0.921 1.00 96.94 85 GLU A C 1
ATOM 648 O O . GLU A 1 85 ? 9.163 -8.111 -1.534 1.00 96.94 85 GLU A O 1
ATOM 653 N N . LEU A 1 86 ? 6.939 -7.786 -1.543 1.00 96.69 86 LEU A N 1
ATOM 654 C CA . LEU A 1 86 ? 6.856 -7.552 -2.982 1.00 96.69 86 LEU A CA 1
ATOM 655 C C . LEU A 1 86 ? 7.518 -6.225 -3.383 1.00 96.69 86 LEU A C 1
ATOM 657 O O . LEU A 1 86 ? 8.253 -6.182 -4.371 1.00 96.69 86 LEU A O 1
ATOM 661 N N . LEU A 1 87 ? 7.329 -5.163 -2.592 1.00 96.50 87 LEU A N 1
ATOM 662 C CA . LEU A 1 87 ? 8.012 -3.879 -2.785 1.00 96.50 87 LEU A CA 1
ATOM 663 C C . LEU A 1 87 ? 9.534 -4.033 -2.734 1.00 96.50 87 LEU A C 1
ATOM 665 O O . LEU A 1 87 ? 10.231 -3.525 -3.614 1.00 96.50 87 LEU A O 1
ATOM 669 N N . GLU A 1 88 ? 10.053 -4.743 -1.732 1.00 96.12 88 GLU A N 1
ATOM 670 C CA . GLU A 1 88 ? 11.492 -4.957 -1.577 1.00 96.12 88 GLU A CA 1
ATOM 671 C C . GLU A 1 88 ? 12.063 -5.794 -2.728 1.00 96.12 88 GLU A C 1
ATOM 673 O O . GLU A 1 88 ? 13.101 -5.451 -3.293 1.00 96.12 88 GLU A O 1
ATOM 678 N N . ARG A 1 89 ? 11.343 -6.836 -3.161 1.00 96.06 89 ARG A N 1
ATOM 679 C CA . ARG A 1 89 ? 11.720 -7.642 -4.330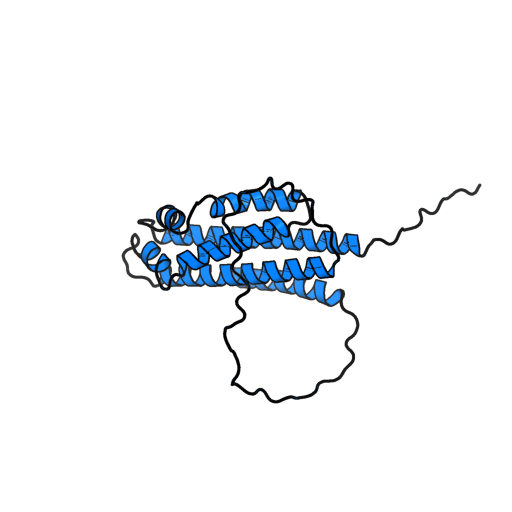 1.00 96.06 89 ARG A CA 1
ATOM 680 C C . ARG A 1 89 ? 11.803 -6.809 -5.607 1.00 96.06 89 ARG A C 1
ATOM 682 O O . ARG A 1 89 ? 12.775 -6.930 -6.357 1.00 96.06 89 ARG A O 1
ATOM 689 N N . MET A 1 90 ? 10.811 -5.955 -5.858 1.00 96.19 90 MET A N 1
ATOM 690 C CA . MET A 1 90 ? 10.808 -5.072 -7.027 1.00 96.19 90 MET A CA 1
ATOM 691 C C . MET A 1 90 ? 11.952 -4.054 -6.959 1.00 96.19 90 MET A C 1
ATOM 693 O O . MET A 1 90 ? 12.635 -3.829 -7.957 1.00 96.19 90 MET A O 1
ATOM 697 N N . ARG A 1 91 ? 12.220 -3.468 -5.785 1.00 95.62 91 ARG A N 1
ATOM 698 C CA . ARG A 1 91 ? 13.360 -2.555 -5.592 1.00 95.62 91 ARG A CA 1
ATOM 699 C C . ARG A 1 91 ? 14.695 -3.247 -5.845 1.00 95.62 91 ARG A C 1
ATOM 701 O O . ARG A 1 91 ? 15.486 -2.742 -6.637 1.00 95.62 91 ARG A O 1
ATOM 708 N N . SER A 1 92 ? 14.893 -4.429 -5.268 1.00 95.00 92 SER A N 1
ATOM 709 C CA . SER A 1 92 ? 16.084 -5.246 -5.502 1.00 95.00 92 SER A CA 1
ATOM 710 C C . SER A 1 92 ? 16.253 -5.582 -6.990 1.00 95.00 92 SER A C 1
ATOM 712 O O . SER A 1 92 ? 17.347 -5.456 -7.537 1.00 95.00 92 SER A O 1
ATOM 714 N N . SER A 1 93 ? 15.163 -5.907 -7.690 1.00 94.38 93 SER A N 1
ATOM 715 C CA . SER A 1 93 ? 15.193 -6.177 -9.136 1.00 94.38 93 SER A CA 1
ATOM 716 C C . SER A 1 93 ? 15.576 -4.943 -9.962 1.00 94.38 93 SER A C 1
ATOM 718 O O . SER A 1 93 ? 16.285 -5.067 -10.958 1.00 94.38 93 SER A O 1
ATOM 720 N N . MET A 1 94 ? 15.159 -3.740 -9.549 1.00 93.75 94 MET A N 1
ATOM 721 C CA . MET A 1 94 ? 15.582 -2.494 -10.198 1.00 93.75 94 MET A CA 1
ATOM 722 C C . MET A 1 94 ? 17.066 -2.194 -9.973 1.00 93.75 94 MET A C 1
ATOM 724 O O . MET A 1 94 ? 17.724 -1.695 -10.882 1.00 93.75 94 MET A O 1
ATOM 728 N N . GLU A 1 95 ? 17.611 -2.494 -8.795 1.00 91.81 95 GLU A N 1
ATOM 729 C CA . GLU A 1 95 ? 19.031 -2.274 -8.485 1.00 91.81 95 GLU A CA 1
ATOM 730 C C . GLU A 1 95 ? 19.956 -3.155 -9.338 1.00 91.81 95 GLU A C 1
ATOM 732 O O . GLU A 1 95 ? 20.991 -2.681 -9.798 1.00 91.81 95 GLU A O 1
ATOM 737 N N . HIS A 1 96 ? 19.543 -4.391 -9.634 1.00 89.19 96 HIS A N 1
ATOM 738 C CA . HIS A 1 96 ? 20.327 -5.356 -10.418 1.00 89.19 96 HIS A CA 1
ATOM 739 C C . HIS A 1 96 ? 19.967 -5.389 -11.918 1.00 89.19 96 HIS A C 1
ATOM 741 O O . HIS A 1 96 ? 20.525 -6.187 -12.672 1.00 89.19 96 HIS A O 1
ATOM 747 N N . GLY A 1 97 ? 19.024 -4.552 -12.363 1.00 80.69 97 GLY A N 1
ATOM 748 C CA . GLY A 1 97 ? 18.574 -4.487 -13.757 1.00 80.69 97 GLY A CA 1
ATOM 749 C C . GLY A 1 97 ? 19.603 -3.871 -14.725 1.00 80.69 97 GLY A C 1
ATOM 750 O O . GLY A 1 97 ? 20.546 -3.209 -14.278 1.00 80.69 97 GLY A O 1
ATOM 751 N N . PRO A 1 98 ? 19.412 -4.039 -16.054 1.00 78.38 98 PRO A N 1
ATOM 752 C CA . PRO A 1 98 ? 20.304 -3.511 -17.098 1.00 78.38 98 PRO A CA 1
ATOM 753 C C . PRO A 1 98 ? 20.523 -1.993 -16.985 1.00 78.38 98 PRO A C 1
ATOM 755 O O . PRO A 1 98 ? 19.772 -1.298 -16.314 1.00 78.38 98 PRO A O 1
ATOM 758 N N . LEU A 1 99 ? 21.552 -1.447 -17.638 1.00 74.00 99 LEU A N 1
ATOM 759 C CA . LEU A 1 99 ? 21.965 -0.042 -17.461 1.00 74.00 99 LEU A CA 1
ATOM 760 C C . LEU A 1 99 ? 20.944 1.012 -17.938 1.00 74.00 99 LEU A C 1
ATOM 762 O O . LEU A 1 99 ? 21.075 2.170 -17.555 1.00 74.00 99 LEU A O 1
ATOM 766 N N . ASP A 1 100 ? 19.938 0.654 -18.745 1.00 83.25 100 ASP A N 1
ATOM 767 C CA . ASP A 1 100 ? 18.948 1.630 -19.225 1.00 83.25 100 ASP A CA 1
ATOM 768 C C . ASP A 1 100 ? 17.972 2.056 -18.115 1.00 83.25 100 ASP A C 1
ATOM 770 O O . ASP A 1 100 ? 16.927 1.443 -17.875 1.00 83.25 100 ASP A O 1
ATOM 774 N N . ASP A 1 101 ? 18.314 3.160 -17.459 1.00 86.62 101 ASP A N 1
ATOM 775 C CA . ASP A 1 101 ? 17.578 3.720 -16.331 1.00 86.62 101 ASP A CA 1
ATOM 776 C C . ASP A 1 101 ? 16.124 4.102 -16.625 1.00 86.62 101 ASP A C 1
ATOM 778 O O . ASP A 1 101 ? 15.344 4.206 -15.676 1.00 86.62 101 ASP A O 1
ATOM 782 N N . LEU A 1 102 ? 15.740 4.313 -17.889 1.00 90.31 102 LEU A N 1
ATOM 783 C CA . LEU A 1 102 ? 14.376 4.715 -18.253 1.00 90.31 102 LEU A CA 1
ATOM 784 C C . LEU A 1 102 ? 13.456 3.524 -18.543 1.00 90.31 102 LEU A C 1
ATOM 786 O O . LEU A 1 102 ? 12.233 3.688 -18.534 1.00 90.31 102 LEU A O 1
ATOM 790 N N . ILE A 1 103 ? 14.019 2.343 -18.811 1.00 91.94 103 ILE A N 1
ATOM 791 C CA . ILE A 1 103 ? 13.257 1.141 -19.184 1.00 91.94 103 ILE A CA 1
ATOM 792 C C . ILE A 1 103 ? 13.215 0.121 -18.039 1.00 91.94 103 ILE A C 1
ATOM 794 O O . ILE A 1 103 ? 12.235 -0.615 -17.912 1.00 91.94 103 ILE A O 1
ATOM 798 N N . VAL A 1 104 ? 14.226 0.103 -17.162 1.00 94.06 104 VAL A N 1
ATOM 799 C CA . VAL A 1 104 ? 14.331 -0.863 -16.050 1.00 94.06 104 VAL A CA 1
ATOM 800 C C . VAL A 1 104 ? 13.081 -0.893 -15.176 1.00 94.06 104 VAL A C 1
ATOM 802 O O . VAL A 1 104 ? 12.588 -1.975 -14.865 1.00 94.06 104 VAL A O 1
ATOM 805 N N . ALA A 1 105 ? 12.535 0.268 -14.812 1.00 93.44 105 ALA A N 1
ATOM 806 C CA . ALA A 1 105 ? 11.356 0.340 -13.953 1.00 93.44 105 ALA A CA 1
ATOM 807 C C . ALA A 1 105 ? 10.120 -0.316 -14.594 1.00 93.44 105 ALA A C 1
ATOM 809 O O . ALA A 1 105 ? 9.434 -1.102 -13.939 1.00 93.44 105 ALA A O 1
ATOM 810 N N . ASP A 1 106 ? 9.861 -0.053 -15.881 1.00 95.31 106 ASP A N 1
ATOM 811 C CA . ASP A 1 106 ? 8.746 -0.678 -16.604 1.00 95.31 106 ASP A CA 1
ATOM 812 C C . ASP A 1 106 ? 8.966 -2.183 -16.806 1.00 95.31 106 ASP A C 1
ATOM 814 O O . ASP A 1 106 ? 8.036 -2.980 -16.673 1.00 95.31 106 ASP A O 1
ATOM 818 N N . SER A 1 107 ? 10.208 -2.590 -17.080 1.00 94.88 107 SER A N 1
ATOM 819 C CA . SER A 1 107 ? 10.568 -4.002 -17.210 1.00 94.88 107 SER A CA 1
ATOM 820 C C . SER A 1 107 ? 10.337 -4.763 -15.905 1.00 94.88 107 SER A C 1
ATOM 822 O O . SER A 1 107 ? 9.742 -5.836 -15.928 1.00 94.88 107 SER A O 1
ATOM 824 N N . VAL A 1 108 ? 10.771 -4.210 -14.768 1.00 94.88 108 VAL A N 1
ATOM 825 C CA . VAL A 1 108 ? 10.568 -4.817 -13.444 1.00 94.88 108 VAL A CA 1
ATOM 826 C C . VAL A 1 108 ? 9.090 -4.860 -13.080 1.00 94.88 108 VAL A C 1
ATOM 828 O O . VAL A 1 108 ? 8.625 -5.869 -12.568 1.00 94.88 108 VAL A O 1
ATOM 831 N N . TYR A 1 109 ? 8.327 -3.810 -13.390 1.00 94.69 109 TYR A N 1
ATOM 832 C CA . TYR A 1 109 ? 6.881 -3.816 -13.174 1.00 94.69 109 TYR A CA 1
AT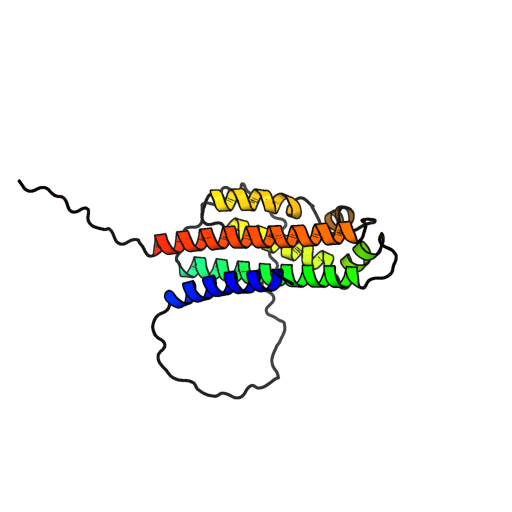OM 833 C C . TYR A 1 109 ? 6.198 -4.988 -13.896 1.00 94.69 109 TYR A C 1
ATOM 835 O O . TYR A 1 109 ? 5.322 -5.652 -13.343 1.00 94.69 109 TYR A O 1
ATOM 843 N N . ARG A 1 110 ? 6.579 -5.231 -15.154 1.00 94.50 110 ARG A N 1
ATOM 844 C CA . ARG A 1 110 ? 5.985 -6.282 -15.991 1.00 94.50 110 ARG A CA 1
ATOM 845 C C . ARG A 1 110 ? 6.520 -7.676 -15.673 1.00 94.50 110 ARG A C 1
ATOM 847 O O . ARG A 1 110 ? 5.848 -8.656 -15.996 1.00 94.50 110 ARG A O 1
ATOM 854 N N . ALA A 1 111 ? 7.706 -7.775 -15.078 1.00 92.19 111 ALA A N 1
ATOM 855 C CA . ALA A 1 111 ? 8.335 -9.046 -14.754 1.00 92.19 111 ALA A CA 1
ATOM 856 C C . ALA A 1 111 ? 7.409 -9.879 -13.856 1.00 92.19 111 ALA A C 1
ATOM 858 O O . ALA A 1 111 ? 6.987 -9.431 -12.794 1.00 92.19 111 ALA A O 1
ATOM 859 N N . ASN A 1 112 ? 7.059 -11.082 -14.317 1.00 90.38 112 ASN A N 1
ATOM 860 C CA . ASN A 1 112 ? 6.233 -12.051 -13.586 1.00 90.38 112 ASN A CA 1
ATOM 861 C C . ASN A 1 112 ? 4.861 -11.526 -13.104 1.00 90.38 112 ASN A C 1
ATOM 863 O O . ASN A 1 112 ? 4.236 -12.142 -12.245 1.00 90.38 112 ASN A O 1
ATOM 867 N N . GLY A 1 113 ? 4.378 -10.402 -13.646 1.00 93.38 113 GLY A N 1
ATOM 868 C CA . GLY A 1 113 ? 3.148 -9.755 -13.179 1.00 93.38 113 GLY A CA 1
ATOM 869 C C . GLY A 1 113 ? 3.254 -9.101 -11.793 1.00 93.38 113 GLY A C 1
ATOM 870 O O . GLY A 1 113 ? 2.219 -8.760 -11.214 1.00 93.38 113 GLY A O 1
ATOM 871 N N . ASP A 1 114 ? 4.466 -8.897 -11.264 1.00 94.69 114 ASP A N 1
ATOM 872 C CA . ASP A 1 114 ? 4.692 -8.371 -9.910 1.00 94.69 114 ASP A CA 1
ATOM 873 C C . ASP A 1 114 ? 4.079 -6.976 -9.721 1.00 94.69 114 ASP A C 1
ATOM 875 O O . ASP A 1 114 ? 3.454 -6.710 -8.696 1.00 94.69 114 ASP A O 1
ATOM 879 N N . GLY A 1 115 ? 4.161 -6.098 -10.723 1.00 95.31 115 GLY A N 1
ATOM 880 C CA . GLY A 1 115 ? 3.569 -4.763 -10.655 1.00 95.31 115 GLY A CA 1
ATOM 881 C C . GLY A 1 115 ? 2.036 -4.764 -10.607 1.00 95.31 115 GLY A C 1
ATOM 882 O O . GLY A 1 115 ? 1.433 -3.979 -9.870 1.00 95.31 115 GLY A O 1
ATOM 883 N N . GLU A 1 116 ? 1.382 -5.658 -11.356 1.00 96.25 116 GLU A N 1
ATOM 884 C CA . GLU A 1 116 ? -0.080 -5.794 -11.316 1.00 96.25 116 GLU A CA 1
ATOM 885 C C . GLU A 1 116 ? -0.536 -6.409 -9.990 1.00 96.25 116 GLU A C 1
ATOM 887 O O . GLU A 1 116 ? -1.529 -5.965 -9.403 1.00 96.25 116 GLU A O 1
ATOM 892 N N . ARG A 1 117 ? 0.205 -7.406 -9.498 1.00 96.88 117 ARG A N 1
ATOM 893 C CA . ARG A 1 117 ? -0.024 -7.999 -8.183 1.00 96.88 117 ARG A CA 1
ATOM 894 C C . ARG A 1 117 ? 0.121 -6.954 -7.078 1.00 96.88 117 ARG A C 1
ATOM 896 O O . ARG A 1 117 ? -0.807 -6.791 -6.295 1.00 96.88 117 ARG A O 1
ATOM 903 N N . LEU A 1 118 ? 1.211 -6.186 -7.073 1.00 96.19 118 LEU A N 1
ATOM 904 C CA . LEU A 1 118 ? 1.454 -5.130 -6.091 1.00 96.19 118 LEU A CA 1
ATOM 905 C C . LEU A 1 118 ? 0.318 -4.105 -6.069 1.00 96.19 118 LEU A C 1
ATOM 907 O O . LEU A 1 118 ? -0.137 -3.709 -5.000 1.00 96.19 118 LEU A O 1
ATOM 911 N N . TYR A 1 119 ? -0.177 -3.699 -7.241 1.00 95.75 119 TYR A N 1
ATOM 912 C CA . TYR A 1 119 ? -1.315 -2.785 -7.332 1.00 95.75 119 TYR A CA 1
ATOM 913 C C . TYR A 1 119 ? -2.570 -3.346 -6.643 1.00 95.75 119 TYR A C 1
ATOM 915 O O . TYR A 1 119 ? -3.245 -2.634 -5.894 1.00 95.75 119 TYR A O 1
ATOM 923 N N . LYS A 1 120 ? -2.893 -4.621 -6.892 1.00 95.50 120 LYS A N 1
ATOM 924 C CA . LYS A 1 120 ? -4.050 -5.296 -6.282 1.00 95.50 120 LYS A CA 1
ATOM 925 C C . LYS A 1 120 ? -3.872 -5.445 -4.775 1.00 95.50 120 LYS A C 1
ATOM 927 O O . LYS A 1 120 ? -4.793 -5.107 -4.033 1.00 95.50 120 LYS A O 1
ATOM 932 N N . ASP A 1 121 ? -2.690 -5.873 -4.339 1.00 96.19 121 ASP A N 1
ATOM 933 C CA . ASP A 1 121 ? -2.366 -6.087 -2.929 1.00 96.19 121 ASP A CA 1
ATOM 934 C C . ASP A 1 121 ? -2.428 -4.761 -2.151 1.00 96.19 121 ASP A C 1
ATOM 936 O O . ASP A 1 121 ? -3.055 -4.701 -1.095 1.00 96.19 121 ASP A O 1
ATOM 940 N N . LEU A 1 122 ? -1.917 -3.659 -2.717 1.00 96.00 122 LEU A N 1
ATOM 941 C CA . LEU A 1 122 ? -2.045 -2.317 -2.135 1.00 96.00 122 LEU A CA 1
ATOM 942 C C . LEU A 1 122 ? -3.505 -1.865 -2.020 1.00 96.00 122 LEU A C 1
ATOM 944 O O . LEU A 1 122 ? -3.914 -1.356 -0.976 1.00 96.00 122 LEU A O 1
ATOM 948 N N . ARG A 1 123 ? -4.322 -2.057 -3.065 1.00 94.62 123 ARG A N 1
ATOM 949 C CA . ARG A 1 123 ? -5.757 -1.730 -2.993 1.00 94.62 123 ARG A CA 1
ATOM 950 C C . ARG A 1 123 ? -6.477 -2.569 -1.941 1.00 94.62 123 ARG A C 1
ATOM 952 O O . ARG A 1 123 ? -7.309 -2.030 -1.213 1.00 94.62 123 ARG A O 1
ATOM 959 N N . GLY A 1 124 ? -6.150 -3.857 -1.844 1.00 94.38 124 GLY A N 1
ATOM 960 C CA . GLY A 1 124 ? -6.659 -4.754 -0.809 1.00 94.38 124 GLY A CA 1
ATOM 961 C C . GLY A 1 124 ? -6.277 -4.294 0.595 1.00 94.38 124 GLY A C 1
ATOM 962 O O . GLY A 1 124 ? -7.153 -4.178 1.453 1.00 94.38 124 GLY A O 1
ATOM 963 N N . PHE A 1 125 ? -5.003 -3.958 0.794 1.00 96.62 125 PHE A N 1
ATOM 964 C CA . PHE A 1 125 ? -4.463 -3.440 2.046 1.00 96.62 125 PHE A CA 1
ATOM 965 C C . PHE A 1 125 ? -5.180 -2.160 2.490 1.00 96.62 125 PHE A C 1
ATOM 967 O O . PHE A 1 125 ? -5.764 -2.142 3.571 1.00 96.62 125 PHE A O 1
ATOM 974 N N . TYR A 1 126 ? -5.231 -1.115 1.654 1.00 95.56 126 TYR A N 1
ATOM 975 C CA . TYR A 1 126 ? -5.879 0.147 2.035 1.00 95.56 126 TYR A CA 1
ATOM 976 C C . TYR A 1 126 ? -7.390 -0.006 2.237 1.00 95.56 126 TYR A C 1
ATOM 978 O O . TYR A 1 126 ? -7.952 0.602 3.146 1.00 95.56 126 TYR A O 1
ATOM 986 N N . ALA A 1 127 ? -8.062 -0.845 1.443 1.00 93.88 127 ALA A N 1
ATOM 987 C CA . ALA A 1 127 ? -9.480 -1.123 1.648 1.00 93.88 127 ALA A CA 1
ATOM 988 C C . ALA A 1 127 ? -9.738 -1.836 2.985 1.00 93.88 127 ALA A C 1
ATOM 990 O O . ALA A 1 127 ? -10.723 -1.529 3.658 1.00 93.88 127 ALA A O 1
ATOM 991 N N . LEU A 1 128 ? -8.876 -2.782 3.379 1.00 94.69 128 LEU A N 1
ATOM 992 C CA . LEU A 1 128 ? -8.963 -3.427 4.687 1.00 94.69 128 LEU A CA 1
ATOM 993 C C . LEU A 1 128 ? -8.643 -2.439 5.812 1.00 94.69 128 LEU A C 1
ATOM 995 O O . LEU A 1 128 ? -9.414 -2.361 6.760 1.00 94.69 128 LEU A O 1
ATOM 999 N N . ALA A 1 129 ? -7.584 -1.640 5.678 1.00 95.50 129 ALA A N 1
ATOM 1000 C CA . ALA A 1 129 ? -7.196 -0.626 6.656 1.00 95.50 129 ALA A CA 1
ATOM 1001 C C . ALA A 1 129 ? -8.336 0.362 6.951 1.00 95.50 129 ALA A C 1
ATOM 1003 O O . ALA A 1 129 ? -8.655 0.613 8.110 1.00 95.50 129 ALA A O 1
ATOM 1004 N N . LEU A 1 130 ? -9.027 0.848 5.913 1.00 93.88 130 LEU A N 1
ATOM 1005 C CA . LEU A 1 130 ? -10.191 1.729 6.065 1.00 93.88 130 LEU A CA 1
ATOM 1006 C C . LEU A 1 130 ? -11.338 1.078 6.851 1.00 93.88 130 LEU A C 1
ATOM 1008 O O . LEU A 1 130 ? -12.014 1.756 7.618 1.00 93.88 130 LEU A O 1
ATOM 1012 N N . ARG A 1 131 ? -11.559 -0.234 6.688 1.00 92.25 131 ARG A N 1
ATOM 1013 C CA . ARG A 1 131 ? -12.571 -0.982 7.459 1.00 92.25 131 ARG A CA 1
ATOM 1014 C C . ARG A 1 131 ? -12.108 -1.332 8.874 1.00 92.25 131 ARG A C 1
ATOM 1016 O O . ARG A 1 131 ? -12.945 -1.530 9.751 1.00 92.25 131 ARG A O 1
ATOM 1023 N N . SER A 1 132 ? -10.800 -1.445 9.072 1.00 91.81 132 SER A N 1
ATOM 1024 C CA . SER A 1 132 ? -10.172 -1.799 10.344 1.00 91.81 132 SER A CA 1
ATOM 1025 C C . SER A 1 132 ? -9.912 -0.592 11.248 1.00 91.81 132 SER A C 1
ATOM 1027 O O . SER A 1 132 ? -9.657 -0.786 12.433 1.00 91.81 132 SER A O 1
ATOM 1029 N N . ALA A 1 133 ? -9.995 0.637 10.730 1.00 92.19 133 ALA A N 1
ATOM 1030 C CA . ALA A 1 133 ? -9.876 1.854 11.523 1.00 92.19 133 ALA A CA 1
ATOM 1031 C C . ALA A 1 133 ? -10.988 1.931 12.586 1.00 92.19 133 ALA A C 1
ATOM 1033 O O . ALA A 1 133 ? -12.170 2.078 12.264 1.00 92.19 133 ALA A O 1
ATOM 1034 N N . ALA A 1 134 ? -10.605 1.828 13.861 1.00 88.81 134 ALA A N 1
ATOM 1035 C CA . ALA A 1 134 ? -11.555 1.725 14.970 1.00 88.81 134 ALA A CA 1
ATOM 1036 C C . ALA A 1 134 ? -12.098 3.086 15.443 1.00 88.81 134 ALA A C 1
ATOM 1038 O O . ALA A 1 134 ? -13.151 3.150 16.077 1.00 88.81 134 ALA A O 1
ATOM 1039 N N . ASP A 1 135 ? -11.423 4.190 15.107 1.00 89.69 135 ASP A N 1
ATOM 1040 C CA . ASP A 1 135 ? -11.845 5.547 15.458 1.00 89.69 135 ASP A CA 1
ATOM 1041 C C . ASP A 1 135 ? -11.788 6.524 14.267 1.00 89.69 135 ASP A C 1
ATOM 1043 O O . ASP A 1 135 ? -11.230 6.238 13.205 1.00 89.69 135 ASP A O 1
ATOM 1047 N N . LYS A 1 136 ? -12.415 7.699 14.436 1.00 90.62 136 LYS A N 1
ATOM 1048 C CA . LYS A 1 136 ? -12.543 8.706 13.367 1.00 90.62 136 LYS A CA 1
ATOM 1049 C C . LYS A 1 136 ? -11.205 9.318 12.946 1.00 90.62 136 LYS A C 1
ATOM 1051 O O . LYS A 1 136 ? -11.082 9.713 11.788 1.00 90.62 136 LYS A O 1
ATOM 1056 N N . ASP A 1 137 ? -10.247 9.450 13.864 1.00 93.38 137 ASP A N 1
ATOM 1057 C CA . ASP A 1 137 ? -8.930 10.008 13.545 1.00 93.38 137 ASP A CA 1
ATOM 1058 C C . ASP A 1 137 ? -8.136 9.010 12.701 1.00 93.38 137 ASP A C 1
ATOM 1060 O O . ASP A 1 137 ? -7.652 9.358 11.622 1.00 93.38 137 ASP A O 1
ATOM 1064 N N . ALA A 1 138 ? -8.113 7.743 13.126 1.00 92.69 138 ALA A N 1
ATOM 1065 C CA . ALA A 1 138 ? -7.501 6.655 12.376 1.00 92.69 138 ALA A CA 1
ATOM 1066 C C . ALA A 1 138 ? -8.097 6.528 10.967 1.00 92.69 138 ALA A C 1
ATOM 1068 O O . ALA A 1 138 ? -7.352 6.435 9.991 1.00 92.69 138 ALA A O 1
ATOM 1069 N N . LEU A 1 139 ? -9.428 6.605 10.842 1.00 93.50 139 LEU A N 1
ATOM 1070 C CA . LEU A 1 139 ? -10.109 6.566 9.547 1.00 93.50 139 LEU A CA 1
ATOM 1071 C C . LEU A 1 139 ? -9.662 7.726 8.649 1.00 93.50 139 LEU A C 1
ATOM 1073 O O . LEU A 1 139 ? -9.193 7.494 7.538 1.00 93.50 139 LEU A O 1
ATOM 1077 N N . LYS A 1 140 ? -9.730 8.966 9.148 1.00 93.38 140 LYS A N 1
ATOM 1078 C CA . LYS A 1 140 ? -9.371 10.168 8.380 1.00 93.38 140 LYS A CA 1
ATOM 1079 C C . LYS A 1 140 ? -7.913 10.146 7.914 1.00 93.38 140 LYS A C 1
ATOM 1081 O O . LYS A 1 140 ? -7.612 10.534 6.784 1.00 93.38 140 LYS A O 1
ATOM 1086 N N . ARG A 1 141 ? -6.989 9.713 8.777 1.00 93.62 141 ARG A N 1
ATOM 1087 C CA . ARG A 1 141 ? -5.562 9.624 8.430 1.00 93.62 141 ARG A CA 1
ATOM 1088 C C . ARG A 1 141 ? -5.307 8.535 7.388 1.00 93.62 141 ARG A C 1
ATOM 1090 O O . ARG A 1 141 ? -4.557 8.780 6.445 1.00 93.62 141 ARG A O 1
ATOM 1097 N N . THR A 1 142 ? -5.966 7.384 7.517 1.00 94.38 142 THR A N 1
ATOM 1098 C CA . THR A 1 142 ? -5.887 6.293 6.536 1.00 94.38 142 THR A CA 1
ATOM 1099 C C . THR A 1 142 ? -6.476 6.701 5.183 1.00 94.38 142 THR A C 1
ATOM 1101 O O . THR A 1 142 ? -5.851 6.439 4.158 1.00 94.38 142 THR A O 1
ATOM 1104 N N . GLU A 1 143 ? -7.613 7.409 5.149 1.00 92.75 143 GLU A N 1
ATOM 1105 C CA . GLU A 1 143 ? -8.205 7.950 3.912 1.00 92.75 143 GLU A CA 1
ATOM 1106 C C . GLU A 1 143 ? -7.224 8.856 3.159 1.00 92.75 143 GLU A C 1
ATOM 1108 O O . GLU A 1 143 ? -7.018 8.683 1.956 1.00 92.75 143 GLU A O 1
ATOM 1113 N N . GLY A 1 144 ? -6.562 9.777 3.867 1.00 89.25 144 GLY A N 1
ATOM 1114 C CA . GLY A 1 144 ? -5.592 10.692 3.263 1.00 89.25 144 GLY A CA 1
ATOM 1115 C C . GLY A 1 144 ? -4.416 9.983 2.578 1.00 89.25 144 GLY A C 1
ATOM 1116 O O . GLY A 1 144 ? -3.953 10.438 1.531 1.00 89.25 144 GLY A O 1
ATOM 1117 N N . MET A 1 145 ? -3.956 8.857 3.129 1.00 90.50 145 MET A N 1
ATOM 1118 C CA . MET A 1 145 ? -2.863 8.064 2.548 1.00 90.50 145 MET A CA 1
ATOM 1119 C C . MET A 1 145 ? -3.354 7.143 1.427 1.00 90.50 145 MET A C 1
ATOM 1121 O O . MET A 1 145 ? -2.717 7.063 0.376 1.00 90.50 145 MET A O 1
ATOM 1125 N N . ALA A 1 146 ? -4.518 6.509 1.600 1.00 88.31 146 ALA A N 1
ATOM 1126 C CA . ALA A 1 146 ? -5.110 5.619 0.603 1.00 88.31 146 ALA A CA 1
ATOM 1127 C C . ALA A 1 146 ? -5.343 6.327 -0.743 1.00 88.31 146 ALA A C 1
ATOM 1129 O O . ALA A 1 146 ? -5.109 5.743 -1.803 1.00 88.31 146 ALA A O 1
ATOM 1130 N N . MET A 1 147 ? -5.727 7.608 -0.721 1.00 82.44 147 MET 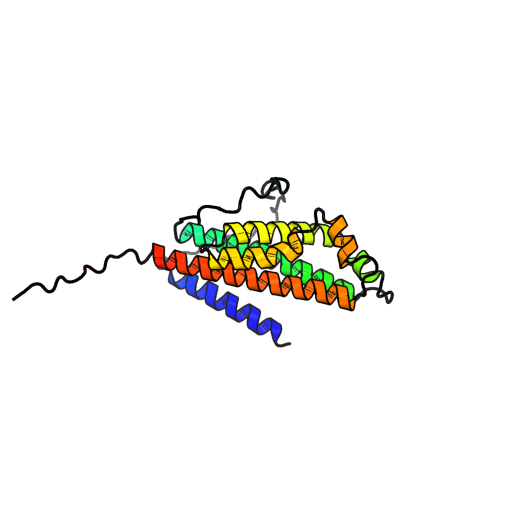A N 1
ATOM 1131 C CA . MET A 1 147 ? -5.940 8.407 -1.933 1.00 82.44 147 MET A CA 1
ATOM 1132 C C . MET A 1 147 ? -4.708 8.484 -2.847 1.00 82.44 147 MET A C 1
ATOM 1134 O O . MET A 1 147 ? -4.850 8.667 -4.051 1.00 82.44 147 MET A O 1
ATOM 1138 N N . GLN A 1 148 ? -3.493 8.306 -2.334 1.00 73.50 148 GLN A N 1
ATOM 1139 C CA . GLN A 1 148 ? -2.288 8.430 -3.160 1.00 73.50 148 GLN A CA 1
ATOM 1140 C C . GLN A 1 148 ? -2.030 7.202 -4.045 1.00 73.50 148 GLN A C 1
ATOM 1142 O O . GLN A 1 148 ? -1.350 7.312 -5.062 1.00 73.50 148 GLN A O 1
ATOM 1147 N N . VAL A 1 149 ? -2.597 6.046 -3.687 1.00 71.56 149 VAL A N 1
ATOM 1148 C CA . VAL A 1 149 ? -2.420 4.779 -4.418 1.00 71.56 149 VAL A CA 1
ATOM 1149 C C . VAL A 1 149 ? -3.721 4.332 -5.089 1.00 71.56 149 VAL A C 1
ATOM 1151 O O . VAL A 1 149 ? -3.712 3.833 -6.213 1.00 71.56 149 VAL A O 1
ATOM 1154 N N . VAL A 1 150 ? -4.865 4.550 -4.436 1.00 73.88 150 VAL A N 1
ATOM 1155 C CA . VAL A 1 150 ? -6.180 4.066 -4.891 1.00 73.88 150 VAL A CA 1
ATOM 1156 C C . VAL A 1 150 ? -6.812 4.980 -5.956 1.00 73.88 150 VAL A C 1
ATOM 1158 O O . VAL A 1 150 ? -7.768 4.582 -6.615 1.00 73.88 150 VAL A O 1
ATOM 1161 N N . THR A 1 151 ? -6.270 6.182 -6.190 1.00 81.19 151 THR A N 1
ATOM 1162 C CA . THR A 1 151 ? -6.795 7.129 -7.198 1.00 81.19 151 THR A CA 1
ATOM 1163 C C . THR A 1 151 ? -6.617 6.672 -8.640 1.00 81.19 151 THR A C 1
ATOM 1165 O O . THR A 1 151 ? -7.356 7.119 -9.518 1.00 81.19 151 THR A O 1
ATOM 1168 N N . PHE A 1 152 ? -5.672 5.774 -8.917 1.00 88.00 152 PHE A N 1
ATOM 1169 C CA . PHE A 1 152 ? -5.506 5.243 -10.264 1.00 88.00 152 PHE A CA 1
ATOM 1170 C C . PHE A 1 152 ? -6.628 4.244 -10.577 1.00 88.00 152 PHE A C 1
ATOM 1172 O O . PHE A 1 152 ? -6.819 3.298 -9.813 1.00 88.00 152 PHE A O 1
ATOM 1179 N N . PRO A 1 153 ? -7.338 4.377 -11.714 1.00 90.44 153 PRO A N 1
ATOM 1180 C CA . PRO A 1 153 ? -8.489 3.527 -12.033 1.00 90.44 153 PRO A CA 1
ATOM 1181 C C . PRO A 1 153 ? -8.107 2.087 -12.407 1.00 90.44 153 PRO A C 1
ATOM 1183 O O . PRO A 1 153 ? -8.959 1.203 -12.410 1.00 90.44 153 PRO A O 1
ATOM 1186 N N . SER A 1 154 ? -6.840 1.834 -12.747 1.00 94.69 154 SER A N 1
ATOM 1187 C CA . SER A 1 154 ? -6.334 0.508 -13.111 1.00 94.69 154 SER A CA 1
ATOM 1188 C C . SER A 1 154 ? -4.835 0.379 -12.843 1.00 94.69 154 SER A C 1
ATOM 1190 O O . SER A 1 154 ? -4.122 1.385 -12.776 1.00 94.69 154 SER A O 1
ATOM 1192 N N . ALA A 1 155 ? -4.356 -0.867 -12.769 1.00 94.25 155 ALA A N 1
ATOM 1193 C CA . ALA A 1 155 ? -2.932 -1.192 -12.681 1.00 94.25 155 ALA A CA 1
ATOM 1194 C C . ALA A 1 155 ? -2.141 -0.577 -13.847 1.00 94.25 155 ALA A C 1
ATOM 1196 O O . ALA A 1 155 ? -1.072 -0.013 -13.658 1.00 94.25 155 ALA A O 1
ATOM 1197 N N . GLU A 1 156 ? -2.715 -0.595 -15.048 1.00 95.62 156 GLU A N 1
ATOM 1198 C CA . GLU A 1 156 ? -2.101 -0.038 -16.250 1.00 95.62 156 GLU A CA 1
ATOM 1199 C C . GLU A 1 156 ? -2.005 1.502 -16.213 1.00 95.62 156 GLU A C 1
ATOM 1201 O O . GLU A 1 156 ? -1.001 2.075 -16.638 1.00 95.62 156 GLU A O 1
ATOM 1206 N N . ALA A 1 157 ? -3.016 2.196 -15.675 1.00 93.94 157 ALA A N 1
ATOM 1207 C CA . ALA A 1 157 ? -2.937 3.644 -15.465 1.00 93.94 157 ALA A CA 1
ATOM 1208 C C . ALA A 1 157 ? -1.854 4.005 -14.437 1.00 93.94 157 ALA A C 1
ATOM 1210 O O . ALA A 1 157 ? -1.094 4.950 -14.649 1.00 93.94 157 ALA A O 1
ATOM 1211 N N . TRP A 1 158 ? -1.753 3.216 -13.366 1.00 94.38 158 TRP A N 1
ATOM 1212 C CA . TRP A 1 158 ? -0.710 3.362 -12.357 1.00 94.38 158 TRP A CA 1
ATOM 1213 C C . TRP A 1 158 ? 0.689 3.093 -12.932 1.00 94.38 158 TRP A C 1
ATOM 1215 O O . TRP A 1 158 ? 1.599 3.900 -12.746 1.00 94.38 158 TRP A O 1
ATOM 1225 N N . ARG A 1 159 ? 0.842 2.029 -13.734 1.00 95.06 159 ARG A N 1
ATOM 1226 C CA . ARG A 1 159 ? 2.082 1.686 -14.449 1.00 95.06 159 ARG A CA 1
ATOM 1227 C C . ARG A 1 159 ? 2.595 2.854 -15.284 1.00 95.06 159 ARG A C 1
ATOM 1229 O O . ARG A 1 159 ? 3.752 3.253 -15.158 1.00 95.06 159 ARG A O 1
ATOM 1236 N N . ARG A 1 160 ? 1.726 3.425 -16.124 1.00 94.50 160 ARG A N 1
ATOM 1237 C CA . ARG A 1 160 ? 2.084 4.552 -16.997 1.00 94.50 160 ARG A CA 1
ATOM 1238 C C . ARG A 1 160 ? 2.518 5.793 -16.228 1.00 94.50 160 ARG A C 1
ATOM 1240 O O . ARG A 1 160 ? 3.399 6.496 -16.703 1.00 94.50 160 ARG A O 1
ATOM 1247 N N . ALA A 1 161 ? 1.914 6.056 -15.073 1.00 92.38 161 ALA A N 1
ATOM 1248 C CA . ALA A 1 161 ? 2.249 7.218 -14.260 1.00 92.38 161 ALA A CA 1
ATOM 1249 C C . ALA A 1 161 ? 3.555 7.040 -13.469 1.00 92.38 161 ALA A C 1
ATOM 1251 O O . ALA A 1 161 ? 4.300 8.002 -13.301 1.00 92.38 161 ALA A O 1
ATOM 1252 N N . CYS A 1 162 ? 3.825 5.829 -12.970 1.00 93.00 162 CYS A N 1
ATOM 1253 C CA . CYS A 1 162 ? 4.884 5.603 -11.983 1.00 93.00 162 CYS A CA 1
ATOM 1254 C C . CYS A 1 162 ? 6.124 4.868 -12.512 1.00 93.00 162 CYS A C 1
ATOM 1256 O O . CYS A 1 162 ? 7.157 4.939 -11.856 1.00 93.00 162 CYS A O 1
ATOM 1258 N N . PHE A 1 163 ? 6.047 4.177 -13.657 1.00 94.25 163 PHE A N 1
ATOM 1259 C CA . PHE A 1 163 ? 7.121 3.281 -14.120 1.00 94.25 163 PHE A CA 1
ATOM 1260 C C . PHE A 1 163 ? 7.512 3.470 -15.595 1.00 94.25 163 PHE A C 1
ATOM 1262 O O . PHE A 1 163 ? 8.663 3.235 -15.959 1.00 94.25 163 PHE A O 1
ATOM 1269 N N . VAL A 1 164 ? 6.598 3.913 -16.467 1.00 94.81 164 VAL A N 1
ATOM 1270 C CA . VAL A 1 164 ? 6.896 4.071 -17.904 1.00 94.81 164 VAL A CA 1
ATOM 1271 C C . VAL A 1 164 ? 7.756 5.307 -18.151 1.00 94.81 164 VAL A C 1
ATOM 1273 O O . VAL A 1 164 ? 7.299 6.430 -17.956 1.00 94.81 164 VAL A O 1
ATOM 1276 N N . ARG A 1 165 ? 8.986 5.096 -18.643 1.00 94.25 165 ARG A N 1
ATOM 1277 C CA . ARG A 1 165 ? 9.983 6.159 -18.885 1.00 94.25 165 ARG A CA 1
ATOM 1278 C C . ARG A 1 165 ? 10.299 6.980 -17.629 1.00 94.25 165 ARG A C 1
ATOM 1280 O O . AR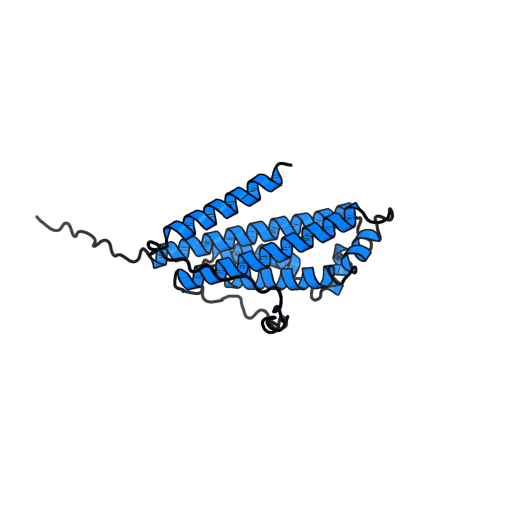G A 1 165 ? 10.705 8.136 -17.731 1.00 94.25 165 ARG A O 1
ATOM 1287 N N . VAL A 1 166 ? 10.110 6.382 -16.455 1.00 93.88 166 VAL A N 1
ATOM 1288 C CA . VAL A 1 166 ? 10.448 6.988 -15.169 1.00 93.88 166 VAL A CA 1
ATOM 1289 C C . VAL A 1 166 ? 11.841 6.505 -14.773 1.00 93.88 166 VAL A C 1
ATOM 1291 O O . VAL A 1 166 ? 12.069 5.294 -14.773 1.00 93.88 166 VAL A O 1
ATOM 1294 N N . PRO A 1 167 ? 12.774 7.405 -14.411 1.00 94.12 167 PRO A N 1
ATOM 1295 C CA . PRO A 1 167 ? 14.106 7.001 -13.982 1.00 94.12 167 PRO A CA 1
ATOM 1296 C C . PRO A 1 167 ? 14.061 5.983 -12.839 1.00 94.12 167 PRO A C 1
ATOM 1298 O O . PRO A 1 167 ? 13.257 6.109 -11.909 1.00 94.12 167 PRO A O 1
ATOM 1301 N N . ARG A 1 168 ? 14.971 5.006 -12.871 1.00 94.06 168 ARG A N 1
ATOM 1302 C CA . ARG A 1 168 ? 15.139 3.965 -11.841 1.00 94.06 168 ARG A CA 1
ATOM 1303 C C . ARG A 1 168 ? 15.095 4.521 -10.416 1.00 94.06 168 ARG A C 1
ATOM 1305 O O . ARG A 1 168 ? 14.342 4.026 -9.581 1.00 94.06 168 ARG A O 1
ATOM 1312 N N . VAL A 1 169 ? 15.868 5.575 -10.145 1.00 92.69 169 VAL A N 1
ATOM 1313 C CA . VAL A 1 169 ? 15.948 6.205 -8.815 1.00 92.69 169 VAL A CA 1
ATOM 1314 C C . VAL A 1 169 ? 14.594 6.777 -8.390 1.00 92.69 169 VAL A C 1
ATOM 1316 O O . VAL A 1 169 ? 14.174 6.588 -7.247 1.00 92.69 169 VAL A O 1
ATOM 1319 N N . THR A 1 170 ? 13.871 7.419 -9.311 1.00 93.94 170 THR A N 1
ATOM 1320 C CA . THR A 1 170 ? 12.532 7.964 -9.052 1.00 93.94 170 THR A CA 1
ATOM 1321 C C . THR A 1 170 ? 11.535 6.845 -8.762 1.00 93.94 170 THR A C 1
ATOM 1323 O O . THR A 1 170 ? 10.816 6.920 -7.769 1.00 93.94 170 THR A O 1
ATOM 1326 N N . SER A 1 171 ? 11.544 5.772 -9.554 1.00 94.81 171 SER A N 1
ATOM 1327 C CA . SER A 1 171 ? 10.675 4.607 -9.338 1.00 94.81 171 SER A CA 1
ATOM 1328 C C . SER A 1 171 ? 10.963 3.919 -7.998 1.00 94.81 171 SER A C 1
ATOM 1330 O O . SER A 1 171 ? 10.044 3.636 -7.233 1.00 94.81 171 SER A O 1
ATOM 1332 N N . SER A 1 172 ? 12.240 3.730 -7.646 1.00 94.75 172 SER A N 1
ATOM 1333 C CA . SER A 1 172 ? 12.650 3.188 -6.340 1.00 94.75 172 SER A CA 1
ATOM 1334 C C . SER A 1 172 ? 12.220 4.087 -5.173 1.00 94.75 172 SER A C 1
ATOM 1336 O O . SER A 1 172 ? 11.758 3.597 -4.137 1.00 94.75 172 SER A O 1
ATOM 1338 N N . THR A 1 173 ? 12.284 5.410 -5.355 1.00 95.00 173 THR A N 1
ATOM 1339 C CA . THR A 1 173 ? 11.788 6.389 -4.374 1.00 95.00 173 THR A CA 1
ATOM 1340 C C . THR A 1 173 ? 10.273 6.278 -4.192 1.00 95.00 173 THR A C 1
ATOM 1342 O O . THR A 1 173 ? 9.802 6.264 -3.055 1.00 95.00 173 THR A O 1
ATOM 1345 N N . ILE A 1 174 ? 9.509 6.130 -5.282 1.00 93.69 174 ILE A N 1
ATOM 1346 C CA . ILE A 1 174 ? 8.055 5.912 -5.230 1.00 93.69 174 ILE A CA 1
ATOM 1347 C C . ILE A 1 174 ? 7.737 4.640 -4.434 1.00 93.69 174 ILE A C 1
ATOM 1349 O O . ILE A 1 174 ? 6.933 4.695 -3.505 1.00 93.69 174 ILE A O 1
ATOM 1353 N N . LEU A 1 175 ? 8.401 3.516 -4.735 1.00 94.75 175 LEU A N 1
ATOM 1354 C CA . LEU A 1 175 ? 8.190 2.259 -4.005 1.00 94.75 175 LEU A CA 1
ATOM 1355 C C . LEU A 1 175 ? 8.536 2.384 -2.512 1.00 94.75 175 LEU A C 1
ATOM 1357 O O . LEU A 1 175 ? 7.795 1.897 -1.661 1.00 94.75 175 LEU A O 1
ATOM 1361 N N . SER A 1 176 ? 9.628 3.077 -2.182 1.00 95.50 176 SER A N 1
ATOM 1362 C CA . SER A 1 176 ? 10.053 3.304 -0.791 1.00 95.50 176 SER A CA 1
ATOM 1363 C C . SER A 1 176 ? 9.051 4.161 -0.013 1.00 95.50 176 SER A C 1
ATOM 1365 O O . SER A 1 176 ? 8.748 3.888 1.151 1.00 95.50 176 SER A O 1
ATOM 1367 N N . LYS A 1 177 ? 8.502 5.187 -0.670 1.00 95.06 177 LYS A N 1
ATOM 1368 C CA . LYS A 1 177 ? 7.449 6.021 -0.099 1.00 95.06 177 LYS A CA 1
ATOM 1369 C C . LYS A 1 177 ? 6.191 5.196 0.179 1.00 95.06 177 LYS A C 1
ATOM 1371 O O . LYS A 1 177 ? 5.667 5.270 1.283 1.00 95.06 177 LYS A O 1
ATOM 1376 N N . ILE A 1 178 ? 5.756 4.367 -0.773 1.00 94.56 178 ILE A N 1
ATOM 1377 C CA . ILE A 1 178 ? 4.599 3.476 -0.592 1.00 94.56 178 ILE A CA 1
ATOM 1378 C C . ILE A 1 178 ? 4.814 2.529 0.596 1.00 94.56 178 ILE A C 1
ATOM 1380 O O . ILE A 1 178 ? 3.906 2.364 1.404 1.00 94.56 178 ILE A O 1
ATOM 1384 N N . ALA A 1 179 ? 6.011 1.950 0.746 1.00 95.31 179 ALA A N 1
ATOM 1385 C CA . ALA A 1 179 ? 6.328 1.094 1.893 1.00 95.31 179 ALA A CA 1
ATOM 1386 C C . ALA A 1 179 ? 6.186 1.844 3.230 1.00 95.31 179 ALA A C 1
ATOM 1388 O O . ALA A 1 179 ? 5.631 1.314 4.191 1.00 95.31 179 ALA A O 1
ATOM 1389 N N . THR A 1 180 ? 6.648 3.097 3.274 1.00 95.75 180 THR A N 1
ATOM 1390 C CA . THR A 1 180 ? 6.552 3.953 4.467 1.00 95.75 180 THR A CA 1
ATOM 1391 C C . THR A 1 180 ? 5.102 4.330 4.773 1.00 95.75 180 THR A C 1
ATOM 1393 O O . THR A 1 180 ? 4.683 4.266 5.927 1.00 95.75 180 THR A O 1
ATOM 1396 N N . ASP A 1 181 ? 4.315 4.674 3.751 1.00 95.25 181 ASP A N 1
ATOM 1397 C CA . ASP A 1 181 ? 2.894 4.989 3.910 1.00 95.25 181 ASP A CA 1
ATOM 1398 C C . ASP A 1 181 ? 2.102 3.763 4.388 1.00 95.25 181 ASP A C 1
ATOM 1400 O O . ASP A 1 181 ? 1.244 3.886 5.261 1.00 95.25 181 ASP A O 1
ATOM 1404 N N . ALA A 1 182 ? 2.395 2.574 3.851 1.00 96.00 182 ALA A N 1
ATOM 1405 C CA . ALA A 1 182 ? 1.762 1.328 4.275 1.00 96.00 182 ALA A CA 1
ATOM 1406 C C . ALA A 1 182 ? 2.071 1.009 5.746 1.00 96.00 182 ALA A C 1
ATOM 1408 O O . ALA A 1 182 ? 1.152 0.714 6.509 1.00 96.00 182 ALA A O 1
ATOM 1409 N N . LEU A 1 183 ? 3.332 1.159 6.167 1.00 97.12 183 LEU A N 1
ATOM 1410 C CA . LEU A 1 183 ? 3.747 0.977 7.562 1.00 97.12 183 LEU A CA 1
ATOM 1411 C C . LEU A 1 183 ? 3.025 1.957 8.496 1.00 97.12 183 LEU A C 1
ATOM 1413 O O . LEU A 1 183 ? 2.553 1.584 9.570 1.00 97.12 183 LEU A O 1
ATOM 1417 N N . LEU A 1 184 ? 2.919 3.223 8.087 1.00 96.69 184 LEU A N 1
ATOM 1418 C CA . LEU A 1 184 ? 2.238 4.239 8.879 1.00 96.69 184 LEU A CA 1
ATOM 1419 C C . LEU A 1 184 ? 0.739 3.935 9.018 1.00 96.69 184 LEU A C 1
ATOM 1421 O O . LEU A 1 184 ? 0.194 4.059 10.114 1.00 96.69 184 LEU A O 1
ATOM 1425 N N . VAL A 1 185 ? 0.076 3.514 7.938 1.00 96.88 185 VAL A N 1
ATOM 1426 C CA . VAL A 1 185 ? -1.339 3.113 7.976 1.00 96.88 185 VAL A CA 1
ATOM 1427 C C . VAL A 1 185 ? -1.560 1.895 8.863 1.00 96.88 185 VAL A C 1
ATOM 1429 O O . VAL A 1 185 ? -2.499 1.897 9.659 1.00 96.88 185 VAL A O 1
ATOM 1432 N N . GLU A 1 186 ? -0.702 0.881 8.762 1.00 97.62 186 GLU A N 1
ATOM 1433 C CA . GLU A 1 186 ? -0.770 -0.293 9.630 1.00 97.62 186 GLU A CA 1
ATOM 1434 C C . GLU A 1 186 ? -0.665 0.121 11.102 1.00 97.62 186 GLU A C 1
ATOM 1436 O O . GLU A 1 186 ? -1.550 -0.200 11.894 1.00 97.62 186 GLU A O 1
ATOM 1441 N N . SER A 1 187 ? 0.352 0.914 11.452 1.00 97.81 187 SER A N 1
ATOM 1442 C CA . SER A 1 187 ? 0.561 1.405 12.816 1.00 97.81 187 SER A CA 1
ATOM 1443 C C . SER A 1 187 ? -0.644 2.188 13.349 1.00 97.81 187 SER A C 1
ATOM 1445 O O . SER A 1 187 ? -1.091 1.945 14.471 1.00 97.81 187 SER A O 1
ATOM 1447 N N . ILE A 1 188 ? -1.216 3.088 12.540 1.00 96.75 188 ILE A N 1
ATOM 1448 C CA . ILE A 1 188 ? -2.417 3.855 12.900 1.00 96.75 188 ILE A CA 1
ATOM 1449 C C . ILE A 1 188 ? -3.595 2.919 13.187 1.00 96.75 188 ILE A C 1
ATOM 1451 O O . ILE A 1 188 ? -4.278 3.076 14.203 1.00 96.75 188 ILE A O 1
ATOM 1455 N N . CYS A 1 189 ? -3.831 1.941 12.311 1.00 95.81 189 CYS A N 1
ATOM 1456 C CA . CYS A 1 189 ? -4.944 1.013 12.459 1.00 95.81 189 CYS A CA 1
ATOM 1457 C C . CYS A 1 189 ? -4.759 0.121 13.688 1.00 95.81 189 CYS A C 1
ATOM 1459 O O . CYS A 1 189 ? -5.659 0.076 14.523 1.00 95.81 189 CYS A O 1
ATOM 1461 N N . LEU A 1 190 ? -3.597 -0.517 13.852 1.00 95.50 190 LEU A N 1
ATOM 1462 C CA . LEU A 1 190 ? -3.308 -1.380 15.002 1.00 95.50 190 LEU A CA 1
ATOM 1463 C C . LEU A 1 190 ? -3.426 -0.622 16.330 1.00 95.50 190 LEU A C 1
ATOM 1465 O O . LEU A 1 190 ? -4.024 -1.136 17.272 1.00 95.50 190 LEU A O 1
ATOM 1469 N N . HIS A 1 191 ? -2.953 0.626 16.395 1.00 95.75 191 HIS A N 1
ATOM 1470 C CA . HIS A 1 191 ? -3.109 1.459 17.593 1.00 95.75 191 HIS A CA 1
ATOM 1471 C C . HIS A 1 191 ? -4.577 1.767 17.905 1.00 95.75 191 HIS A C 1
ATOM 1473 O O . HIS A 1 191 ? -4.991 1.729 19.062 1.00 95.75 191 HIS A O 1
ATOM 1479 N N . SER A 1 192 ? -5.384 2.055 16.879 1.00 94.38 192 SER A N 1
ATOM 1480 C CA . SER A 1 192 ? -6.825 2.280 17.062 1.00 94.38 192 SER A CA 1
ATOM 1481 C C . SER A 1 192 ? -7.550 1.014 17.535 1.00 94.38 192 SER A C 1
ATOM 1483 O O . SER A 1 192 ? -8.386 1.087 18.434 1.00 94.38 192 SER A O 1
ATOM 1485 N N . ILE A 1 193 ? -7.179 -0.147 16.986 1.00 92.44 193 ILE A N 1
ATOM 1486 C CA . ILE A 1 193 ? -7.713 -1.464 17.348 1.00 92.44 193 ILE A CA 1
ATOM 1487 C C . ILE A 1 193 ? -7.408 -1.768 18.819 1.00 92.44 193 ILE A C 1
ATOM 1489 O O . ILE A 1 193 ? -8.322 -2.108 19.565 1.00 92.44 193 ILE A O 1
ATOM 1493 N N . LEU A 1 194 ? -6.158 -1.582 19.260 1.00 91.69 194 LEU A N 1
ATOM 1494 C CA . LEU A 1 194 ? -5.751 -1.811 20.652 1.00 91.69 194 LEU A CA 1
ATOM 1495 C C . LEU A 1 194 ? -6.550 -0.952 21.639 1.00 91.69 194 LEU A C 1
ATOM 1497 O O . LEU A 1 194 ? -7.068 -1.474 22.623 1.00 91.69 194 LEU A O 1
ATOM 1501 N N . LYS A 1 195 ? -6.730 0.340 21.343 1.00 91.12 195 LYS A N 1
ATOM 1502 C CA . LYS A 1 195 ? -7.545 1.234 22.182 1.00 91.12 195 LYS A CA 1
ATOM 1503 C C . LYS A 1 195 ? -8.991 0.765 22.314 1.00 91.12 195 LYS A C 1
ATOM 1505 O O . LYS A 1 195 ? -9.596 0.922 23.371 1.00 91.12 195 LYS A O 1
ATOM 1510 N N . GLU A 1 196 ? -9.574 0.236 21.242 1.00 88.06 196 GLU A N 1
ATOM 1511 C CA . GLU A 1 196 ? -10.953 -0.252 21.280 1.00 88.06 196 GLU A CA 1
ATOM 1512 C C . GLU A 1 196 ? -11.062 -1.589 22.026 1.00 88.06 196 GLU A C 1
ATOM 1514 O O . GLU A 1 196 ? -12.008 -1.789 22.790 1.00 88.06 196 GLU A O 1
ATOM 1519 N N . CYS A 1 197 ? -10.057 -2.462 21.903 1.00 87.31 197 CYS A N 1
ATOM 1520 C CA . CYS A 1 197 ? -9.934 -3.655 22.737 1.00 87.31 197 CYS A CA 1
ATOM 1521 C C . CYS A 1 197 ? -9.912 -3.300 24.229 1.00 87.31 197 CYS A C 1
ATOM 1523 O O . CYS A 1 197 ? -10.708 -3.847 24.991 1.00 87.31 197 CYS A O 1
ATOM 1525 N N . GLU A 1 198 ? -9.066 -2.352 24.642 1.00 87.81 198 GLU A N 1
ATOM 1526 C CA . GLU A 1 198 ? -8.963 -1.898 26.038 1.00 87.81 198 GLU A CA 1
ATOM 1527 C C . GLU A 1 198 ? -10.307 -1.384 26.573 1.00 87.81 198 GLU A C 1
ATOM 1529 O O . GLU A 1 198 ? -10.725 -1.757 27.670 1.00 87.81 198 GLU A O 1
ATOM 1534 N N . ARG A 1 199 ? -11.039 -0.595 25.774 1.00 86.31 199 ARG A N 1
ATOM 1535 C CA . ARG A 1 199 ? -12.386 -0.118 26.137 1.00 86.31 199 ARG A CA 1
ATOM 1536 C C . ARG A 1 199 ? -13.393 -1.252 26.294 1.00 86.31 199 ARG A C 1
ATOM 1538 O O . ARG A 1 199 ? -14.249 -1.176 27.170 1.00 86.31 199 ARG A O 1
ATOM 1545 N N . SER A 1 200 ? -13.306 -2.284 25.455 1.00 81.06 200 SER A N 1
ATOM 1546 C CA . SER A 1 200 ? -14.226 -3.428 25.503 1.00 81.06 200 SER A CA 1
ATOM 1547 C C . SER A 1 200 ? -14.018 -4.316 26.736 1.00 81.06 200 SER A C 1
ATOM 1549 O O . SER A 1 200 ? -14.976 -4.913 27.221 1.00 81.06 200 SER A O 1
ATOM 1551 N N . VAL A 1 201 ? -12.790 -4.369 27.266 1.00 78.38 201 VAL A N 1
ATOM 1552 C CA . VAL A 1 201 ? -12.435 -5.129 28.479 1.00 78.38 201 VAL A CA 1
ATOM 1553 C C . VAL A 1 201 ? -12.658 -4.293 29.746 1.00 78.38 201 VAL A C 1
ATOM 1555 O O . VAL A 1 201 ? -13.081 -4.820 30.770 1.00 78.38 201 VAL A O 1
ATOM 1558 N N . GLY A 1 202 ? -12.437 -2.977 29.673 1.00 63.81 202 GLY A N 1
ATOM 1559 C CA . GLY A 1 202 ? -12.545 -2.030 30.788 1.00 63.81 202 GLY A CA 1
ATOM 1560 C C . GLY A 1 202 ? -13.966 -1.629 31.202 1.00 63.81 202 GLY A C 1
ATOM 1561 O O . GLY A 1 202 ? -14.120 -0.697 31.985 1.00 63.81 202 GLY A O 1
ATOM 1562 N N . GLY A 1 203 ? -15.006 -2.317 30.724 1.00 53.44 203 GLY A N 1
ATOM 1563 C CA . GLY A 1 203 ? -16.406 -2.098 31.108 1.00 53.44 203 GLY A CA 1
ATOM 1564 C C . GLY A 1 203 ? -16.765 -2.511 32.544 1.00 53.44 203 GLY A C 1
ATOM 1565 O O . GLY A 1 203 ? -17.907 -2.896 32.782 1.00 53.44 203 GLY A O 1
ATOM 1566 N N . SER A 1 204 ? -15.829 -2.456 33.497 1.00 42.53 204 SER A N 1
ATOM 1567 C CA . SER A 1 204 ? -16.179 -2.525 34.916 1.00 42.53 204 SER A CA 1
ATOM 1568 C C . SER A 1 204 ? -16.607 -1.126 35.357 1.00 42.53 204 SER A C 1
ATOM 1570 O O . SER A 1 204 ? -15.774 -0.217 35.332 1.00 42.53 204 SER A O 1
ATOM 1572 N N . PRO A 1 205 ? -17.869 -0.913 35.768 1.00 45.97 205 PRO A N 1
ATOM 1573 C CA . PRO A 1 205 ? -18.231 0.325 36.428 1.00 45.97 205 PRO A CA 1
ATOM 1574 C C . PRO A 1 205 ? -17.410 0.365 37.715 1.00 45.97 205 PRO A C 1
ATOM 1576 O O . PRO A 1 205 ? -17.567 -0.494 38.580 1.00 45.97 205 PRO A O 1
ATOM 1579 N N . PHE A 1 206 ? -16.502 1.327 37.847 1.00 48.28 206 PHE A N 1
ATOM 1580 C CA . PHE A 1 206 ? -16.207 1.789 39.193 1.00 48.28 206 PHE A CA 1
ATOM 1581 C C . PHE A 1 206 ? -17.532 2.370 39.693 1.00 48.28 206 PHE A C 1
ATOM 1583 O O . PHE A 1 206 ? -18.022 3.308 39.059 1.00 48.28 206 PHE A O 1
ATOM 1590 N N . PRO A 1 207 ? -18.175 1.797 40.729 1.00 47.44 207 PRO A N 1
ATOM 1591 C CA . PRO A 1 207 ? -19.265 2.505 41.368 1.00 47.44 207 PRO A CA 1
ATOM 1592 C C . PRO A 1 207 ? -18.676 3.835 41.829 1.00 47.44 207 PRO A C 1
ATOM 1594 O O . PRO A 1 207 ? -17.685 3.852 42.565 1.00 47.44 207 PRO A O 1
ATOM 1597 N N . GLU A 1 208 ? -19.234 4.940 41.336 1.00 46.88 208 GLU A N 1
ATOM 1598 C CA . GLU A 1 208 ? -19.062 6.227 41.991 1.00 46.88 208 GLU A CA 1
ATOM 1599 C C . GLU A 1 208 ? -19.469 5.987 43.441 1.00 46.88 208 GLU A C 1
ATOM 1601 O O . GLU A 1 208 ? -20.617 5.664 43.742 1.00 46.88 208 GLU A O 1
ATOM 1606 N N . SER A 1 209 ? -18.483 6.003 44.333 1.00 48.50 209 SER A N 1
ATOM 1607 C CA . SER A 1 209 ? -18.735 6.040 45.757 1.00 48.50 209 SER A CA 1
ATOM 1608 C C . SER A 1 209 ? -19.453 7.355 46.012 1.00 48.50 209 SER A C 1
ATOM 1610 O O . SER A 1 209 ? -18.807 8.398 46.118 1.00 48.50 209 SER A O 1
ATOM 1612 N N . ASP A 1 210 ? -20.782 7.288 46.043 1.00 51.16 210 ASP A N 1
ATOM 1613 C CA . ASP A 1 210 ? -21.647 8.310 46.605 1.00 51.16 210 ASP A CA 1
ATOM 1614 C C . ASP A 1 210 ? -21.181 8.540 48.044 1.00 51.16 210 ASP A C 1
ATOM 1616 O O . ASP A 1 210 ? -21.546 7.826 48.977 1.00 51.16 210 ASP A O 1
ATOM 1620 N N . SER A 1 211 ? -20.319 9.536 48.229 1.00 49.56 211 SER A N 1
ATOM 1621 C CA . SER A 1 211 ? -20.054 10.119 49.534 1.00 49.56 211 SER A CA 1
ATOM 1622 C C . SER A 1 211 ? -21.220 11.049 49.867 1.00 49.56 211 SER A C 1
ATOM 1624 O O . SER A 1 211 ? -21.097 12.272 49.816 1.00 49.56 211 SER A O 1
ATOM 1626 N N . THR A 1 212 ? -22.376 10.455 50.157 1.00 62.69 212 THR A N 1
ATOM 1627 C CA . THR A 1 212 ? -23.402 11.068 51.001 1.00 62.69 212 THR A CA 1
ATOM 1628 C C . THR A 1 212 ? -23.347 10.389 52.366 1.00 62.69 212 THR A C 1
ATOM 1630 O O . THR A 1 212 ? -23.464 9.174 52.483 1.00 62.69 212 THR A O 1
ATOM 1633 N N . GLY A 1 213 ? -23.102 11.193 53.392 1.00 51.56 213 GLY A N 1
ATOM 1634 C CA . GLY A 1 213 ? -22.917 10.798 54.788 1.00 51.56 213 GLY A CA 1
ATOM 1635 C C . GLY A 1 213 ? -22.121 11.914 55.453 1.00 51.56 213 GLY A C 1
ATOM 1636 O O . GLY A 1 213 ? -20.898 11.907 55.375 1.00 51.56 213 GLY A O 1
ATOM 1637 N N . GLU A 1 214 ? -22.784 13.051 55.670 1.00 47.94 214 GLU A N 1
ATOM 1638 C CA . GLU A 1 214 ? -23.327 13.487 56.977 1.00 47.94 214 GLU A CA 1
ATOM 1639 C C . GLU A 1 214 ? -22.274 14.214 57.820 1.00 47.94 214 GLU A C 1
ATOM 1641 O O . GLU A 1 214 ? -21.238 13.607 58.165 1.00 47.94 214 GLU A O 1
#

Secondary structure (DSSP, 8-state):
--HHHHHHHHHHHHHHHHHTTS--PPP----------------------TTS----S-PPPPP--HHHHHHHHHHHHHHHHHHHHHHHHHHHHHHTS-S-TTTHHHHHHHGGGHHHHHHHHHHHHHHHHHHH--SHHHHHHHHHHHHHHHTSSSHHHHHHHHTTT--HHHHHHHHHHHHHHHHHHHHHHHHHHHHHHHHHH-------------

Foldseek 3Di:
DPPVVVVVVVVVVLVVVVVVPDDDDDDDDDDDDDDPDDDDPPPPDDDDPLPDPPPPLPPPQDQDALVVLVVLLVVLVVLLVVLLVLLVVLLVQLVPDDPPQQCSQLCSLPPVVSLQVSLVSLSVNLVSLCNLQNDPVLNVLSVVLSCVRVVQPHSVSVCVVQRHRDGSVSNNVVSVVSSVSSVVSSVSSNVNSVVSNCVNVPPDDPPPPPPDDD

Radius of gyration: 21.99 Å; chains: 1; bounding box: 45×50×76 Å

pLDDT: mean 74.21, std 25.28, range [29.44, 97.81]

Sequence (214 aa):
MAYRAYQGLLSLSFVLSLAACGDKPSTELPTETFDETAVRPDSVPARIDYTQPTAPLRAKLAKGTCTEWKQRGDSLHTLFTGVTELLERMRSSMEHGPLDDLIVADSVYRANGDGERLYKDLRGFYALALRSAADKDALKRTEGMAMQVVTFPSAEAWRRACFVRVPRVTSSTILSKIATDALLVESICLHSILKECERSVGGSPFPESDSTGE